Protein AF-A0A7S1QG51-F1 (afdb_monomer)

Foldseek 3Di:
DADQVVLVQCQFDPVDPDTDNNLLVLLVVLVVCLVPQEPVCLVVLLVSLVVLLNSQAVHRQVSLLVCLVSLVLASLLCLLLPDPVNRPHDDPVSSLSSNVSSLSNLVSSLPPDLALVSCLSNLQSHDLLSLLNSLLQLVVQVCVVVVPPPPPQPLPPQVCVCSDSNNSNLSSVQSLVSSVVSCVSVCVPPVDFRAYNVRQTSVNSLVPRPCNVVSVVQKDWDWDDDPPDTDIDIDGDGPLCVPQPDPVLVVCLVPPQDVPDPVSNVVSSVVSVVVVVVSSVVVSVVSND

Organism: Neobodo designis (NCBI:txid312471)

Mean predicted aligned error: 6.0 Å

Radius of gyration: 21.44 Å; Cα contacts (8 Å, |Δi|>4): 321; chains: 1; bounding box: 66×38×64 Å

pLDDT: mean 89.97, std 10.71, range [42.38, 98.56]

Sequence (289 aa):
GHFEDLQDYMRAQDDNQVSVNVLESLVALLDTLMEQIVPRTHALLLQLLATIAELIQGPCRGNQEAFITLGIGDALAALISLSASDAKDLSKEQLGEVHDGAVVVLLSLLEGRSDAPQLSPLVSSMSLTLLIEAMDRSYDEYMAEHDDLINLVDSVDPKKELTDELAVGVQVFIFFKTCLDMQLLFSSTDDFEFTDRDGLTLKQALRESRSYKFLNKRVAMIEIARGSNVERVYFRIPAVSEKNLREDSKDQLIKRVNRENDTTRLLDFFERCAKLILELEYYENLRST

Solvent-accessible surface area (backbone atoms only — not comparable to full-atom values): 16044 Å² total; per-residue (Å²): 133,74,52,63,72,60,42,48,45,38,51,46,35,90,90,47,98,72,62,61,49,49,60,61,54,52,51,56,48,48,60,60,43,66,81,50,52,28,68,89,41,44,68,58,51,49,51,48,35,51,51,54,28,62,44,19,38,76,57,32,65,71,46,34,53,49,43,39,73,72,48,49,36,34,59,34,28,50,47,44,38,58,43,76,90,72,31,54,83,46,50,73,66,60,49,48,53,46,25,52,35,31,48,51,34,58,52,31,62,53,44,93,65,80,59,44,77,79,47,38,60,35,48,30,52,18,53,58,65,42,46,42,52,30,25,40,46,18,40,50,53,34,43,67,77,60,65,57,94,75,73,88,52,72,75,76,51,72,72,51,64,65,68,38,58,41,29,64,20,51,53,49,50,44,51,54,51,50,52,51,51,30,34,55,68,52,37,80,80,43,101,60,77,63,36,23,72,86,65,52,33,65,71,56,50,51,67,71,36,82,39,42,74,60,50,64,74,39,48,46,74,50,78,47,77,57,90,93,44,75,46,80,45,70,45,74,58,53,66,58,54,74,76,50,62,49,69,69,60,52,53,47,52,73,71,65,45,50,72,91,44,74,68,55,25,51,51,44,40,52,56,49,49,54,55,47,52,54,51,31,53,51,53,50,58,62,60,59,106

InterPro domains:
  IPR013662 RyR/IP3R Homology associated domain [PF08454] (1-71)
  IPR015925 Ryanodine/Inositol 1,4,5-trisphosphate receptor [PTHR13715] (1-288)

Structure (mmCIF, N/CA/C/O backbone):
data_AF-A0A7S1QG51-F1
#
_entry.id   AF-A0A7S1QG51-F1
#
loop_
_atom_site.group_PDB
_atom_site.id
_atom_site.type_symbol
_atom_site.label_atom_id
_atom_site.label_alt_id
_atom_site.label_comp_id
_atom_site.label_asym_id
_atom_site.label_entity_id
_atom_site.label_seq_id
_atom_site.pdbx_PDB_ins_code
_atom_site.Cartn_x
_atom_site.Cartn_y
_atom_site.Cartn_z
_atom_site.occupancy
_atom_site.B_iso_or_equiv
_atom_site.auth_seq_id
_atom_site.auth_comp_id
_atom_site.auth_asym_id
_atom_site.auth_atom_id
_atom_site.pdbx_PDB_model_num
ATOM 1 N N . GLY A 1 1 ? -6.731 -16.940 -1.110 1.00 56.31 1 GLY A N 1
ATOM 2 C CA . GLY A 1 1 ? -7.296 -17.369 -2.412 1.00 56.31 1 GLY A CA 1
ATOM 3 C C . GLY A 1 1 ? -8.641 -16.707 -2.548 1.00 56.31 1 GLY A C 1
ATOM 4 O O . GLY A 1 1 ? -9.475 -16.954 -1.692 1.00 56.31 1 GLY A O 1
ATOM 5 N N . HIS A 1 2 ? -8.807 -15.819 -3.527 1.00 82.50 2 HIS A N 1
ATOM 6 C CA . HIS A 1 2 ? -9.881 -14.819 -3.518 1.00 82.50 2 HIS A CA 1
ATOM 7 C C . HIS A 1 2 ? -11.222 -15.425 -3.939 1.00 82.50 2 HIS A C 1
ATOM 9 O O . HIS A 1 2 ? -11.364 -15.897 -5.068 1.00 82.50 2 HIS A O 1
ATOM 15 N N . PHE A 1 3 ? -12.182 -15.447 -3.015 1.00 91.88 3 PHE A N 1
ATOM 16 C CA . PHE A 1 3 ? -13.533 -15.945 -3.253 1.00 91.88 3 PHE A CA 1
ATOM 17 C C . PHE A 1 3 ? -14.546 -14.906 -2.769 1.00 91.88 3 PHE A C 1
ATOM 19 O O . PHE A 1 3 ? -14.857 -14.838 -1.579 1.00 91.88 3 PHE A O 1
ATOM 26 N N . GLU A 1 4 ? -15.010 -14.092 -3.717 1.00 91.81 4 GLU A N 1
ATOM 27 C CA . GLU A 1 4 ? -15.847 -12.908 -3.493 1.00 91.81 4 GLU A CA 1
ATOM 28 C C . GLU A 1 4 ? -17.122 -13.235 -2.707 1.00 91.81 4 GLU A C 1
ATOM 30 O O . GLU A 1 4 ? -17.407 -12.566 -1.719 1.00 91.81 4 GLU A O 1
ATOM 35 N N . ASP A 1 5 ? -17.810 -14.335 -3.040 1.00 93.75 5 ASP A N 1
ATOM 36 C CA . ASP A 1 5 ? -19.040 -14.735 -2.344 1.00 93.75 5 ASP A CA 1
ATOM 37 C C . ASP A 1 5 ? -18.815 -14.922 -0.837 1.00 93.75 5 ASP A C 1
ATOM 39 O O . ASP A 1 5 ? -19.630 -14.486 -0.031 1.00 93.75 5 ASP A O 1
ATOM 43 N N . LEU A 1 6 ? -17.704 -15.550 -0.428 1.00 94.06 6 LEU A N 1
ATOM 44 C CA . LEU A 1 6 ? -17.398 -15.729 0.994 1.00 94.06 6 LEU A CA 1
ATOM 45 C C . LEU A 1 6 ? -16.946 -14.418 1.640 1.00 94.06 6 LEU A C 1
ATOM 47 O O . LEU A 1 6 ? -17.287 -14.171 2.792 1.00 94.06 6 LEU A O 1
ATOM 51 N N . GLN A 1 7 ? -16.193 -13.581 0.924 1.00 96.50 7 GLN A N 1
ATOM 52 C CA . GLN A 1 7 ? -15.786 -12.263 1.417 1.00 96.50 7 GLN A CA 1
ATOM 53 C C . GLN A 1 7 ? -17.012 -11.385 1.703 1.00 96.50 7 GLN A C 1
ATOM 55 O O . GLN A 1 7 ? -17.094 -10.787 2.778 1.00 96.50 7 GLN A O 1
ATOM 60 N N . ASP A 1 8 ? -17.983 -11.363 0.792 1.00 95.25 8 ASP A N 1
ATOM 61 C CA . ASP A 1 8 ? -19.259 -10.672 0.964 1.00 95.25 8 ASP A CA 1
ATOM 62 C C . ASP A 1 8 ? -20.108 -11.322 2.057 1.00 95.25 8 ASP A C 1
ATOM 64 O O . ASP A 1 8 ? -20.676 -10.620 2.897 1.00 95.25 8 ASP A O 1
ATOM 68 N N . TYR A 1 9 ? -20.119 -12.655 2.124 1.00 96.25 9 TYR A N 1
ATOM 69 C CA . TYR A 1 9 ? -20.821 -13.386 3.173 1.00 96.25 9 TYR A CA 1
ATOM 70 C C . TYR A 1 9 ? -20.247 -13.115 4.566 1.00 96.25 9 TYR A C 1
ATOM 72 O O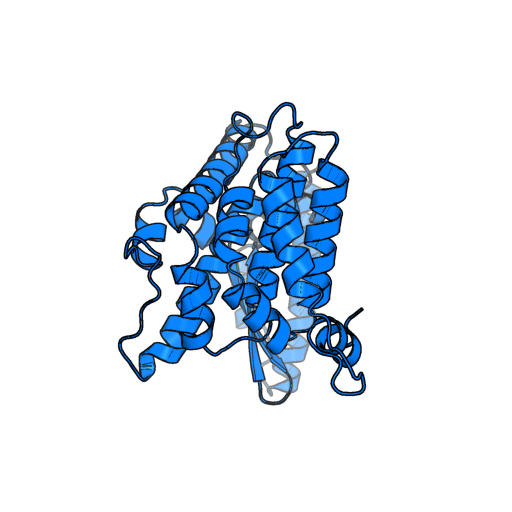 . TYR A 1 9 ? -20.958 -13.273 5.544 1.00 96.25 9 TYR A O 1
ATOM 80 N N . MET A 1 10 ? -18.997 -12.669 4.717 1.00 96.31 10 MET A N 1
ATOM 81 C CA . MET A 1 10 ? -18.467 -12.228 6.021 1.00 96.31 10 MET A CA 1
ATOM 82 C C . MET A 1 10 ? -18.992 -10.844 6.436 1.00 96.31 10 MET A C 1
ATOM 84 O O . MET A 1 10 ? -18.983 -10.507 7.624 1.00 96.31 10 MET A O 1
ATOM 88 N N . ARG A 1 11 ? -19.474 -10.050 5.475 1.00 95.81 11 ARG A N 1
ATOM 89 C CA . ARG A 1 11 ? -20.076 -8.730 5.691 1.00 95.81 11 ARG A CA 1
ATOM 90 C C . ARG A 1 11 ? -21.586 -8.823 5.919 1.00 95.81 11 ARG A C 1
ATOM 92 O O . ARG A 1 11 ? -22.093 -8.172 6.832 1.00 95.81 11 ARG A O 1
ATOM 99 N N . ALA A 1 12 ? -22.297 -9.613 5.112 1.00 95.62 12 ALA A N 1
ATOM 100 C CA . ALA A 1 12 ? -23.749 -9.765 5.190 1.00 95.62 12 ALA A CA 1
ATOM 101 C C . ALA A 1 12 ? -24.219 -11.164 4.755 1.00 95.62 12 ALA A C 1
ATOM 103 O O . ALA A 1 12 ? -23.743 -11.696 3.758 1.00 95.62 12 ALA A O 1
ATOM 104 N N . GLN A 1 13 ? -25.173 -11.746 5.489 1.00 96.56 13 GLN A N 1
ATOM 105 C CA . GLN A 1 13 ? -25.763 -13.059 5.195 1.00 96.56 13 GLN A CA 1
ATOM 106 C C . GLN A 1 13 ? -27.275 -12.927 4.976 1.00 96.56 13 GLN A C 1
ATOM 108 O O . GLN A 1 13 ? -28.074 -13.186 5.878 1.00 96.56 13 GLN A O 1
ATOM 113 N N . ASP A 1 14 ? -27.665 -12.469 3.784 1.00 92.00 14 ASP A N 1
ATOM 114 C CA . ASP A 1 14 ? -29.057 -12.126 3.442 1.00 92.00 14 ASP A CA 1
ATOM 115 C C . ASP A 1 14 ? -30.021 -13.329 3.448 1.00 92.00 14 ASP A C 1
ATOM 117 O O . ASP A 1 14 ? -31.242 -13.169 3.472 1.00 92.00 14 ASP A O 1
ATOM 121 N N . ASP A 1 15 ? -29.482 -14.546 3.426 1.00 94.69 15 ASP A N 1
ATOM 122 C CA . ASP A 1 15 ? -30.209 -15.809 3.525 1.00 94.69 15 ASP A CA 1
ATOM 123 C C . ASP A 1 15 ? -30.517 -16.228 4.977 1.00 94.69 15 ASP A C 1
ATOM 125 O O . ASP A 1 15 ? -31.343 -17.120 5.199 1.00 94.69 15 ASP A O 1
ATOM 129 N N . ASN A 1 16 ? -29.918 -15.565 5.972 1.00 93.75 16 ASN A N 1
ATOM 130 C CA . ASN A 1 16 ? -30.153 -15.818 7.391 1.00 93.75 16 ASN A CA 1
ATOM 131 C C . ASN A 1 16 ? -31.208 -14.876 7.991 1.00 93.75 16 ASN A C 1
ATOM 133 O O . ASN A 1 16 ? -31.399 -13.741 7.569 1.00 93.75 16 ASN A O 1
ATOM 137 N N . GLN A 1 17 ? -31.874 -15.326 9.064 1.00 93.81 17 GLN A N 1
ATOM 138 C CA . GLN A 1 17 ? -32.801 -14.469 9.827 1.00 93.81 17 GLN A CA 1
ATOM 139 C C . GLN A 1 17 ? -32.090 -13.317 10.552 1.00 93.81 17 GLN A C 1
ATOM 141 O O . GLN A 1 17 ? -32.697 -12.280 10.811 1.00 93.81 17 GLN A O 1
ATOM 146 N N . VAL A 1 18 ? -30.824 -13.526 10.920 1.00 93.50 18 VAL A N 1
ATOM 147 C CA . VAL A 1 18 ? -29.960 -12.545 11.577 1.00 93.50 18 VAL A CA 1
ATOM 148 C C . VAL A 1 18 ? -28.631 -12.551 10.839 1.00 93.50 18 VAL A C 1
ATOM 150 O O . VAL A 1 18 ? -27.979 -13.591 10.767 1.00 93.50 18 VAL A O 1
ATOM 153 N N . SER A 1 19 ? -28.242 -11.393 10.315 1.00 93.94 19 SER A N 1
ATOM 154 C CA . SER A 1 19 ? -26.935 -11.181 9.698 1.00 93.94 19 SER A CA 1
ATOM 155 C C . SER A 1 19 ? -25.945 -10.667 10.743 1.00 93.94 19 SER A C 1
ATOM 157 O O . SER A 1 19 ? -26.276 -9.777 11.529 1.00 93.94 19 SER A O 1
ATOM 159 N N . VAL A 1 20 ? -24.731 -11.213 10.745 1.00 94.50 20 VAL A N 1
ATOM 160 C CA . VAL A 1 20 ? -23.622 -10.803 11.613 1.00 94.50 20 VAL A CA 1
ATOM 161 C C . VAL A 1 20 ? -22.530 -10.189 10.748 1.00 94.50 20 VAL A C 1
ATOM 163 O O . VAL A 1 20 ? -21.965 -10.856 9.882 1.00 94.50 20 VAL A O 1
ATOM 166 N N . ASN A 1 21 ? -22.206 -8.921 10.999 1.00 95.69 21 ASN A N 1
ATOM 167 C CA . ASN A 1 21 ? -21.096 -8.257 10.328 1.00 95.69 21 ASN A CA 1
ATOM 168 C C . ASN A 1 21 ? -19.781 -8.629 11.023 1.00 95.69 21 ASN A C 1
ATOM 170 O O . ASN A 1 21 ? -19.417 -8.064 12.057 1.00 95.69 21 ASN A O 1
ATOM 174 N N . VAL A 1 22 ? -19.060 -9.602 10.465 1.00 97.38 22 VAL A N 1
ATOM 175 C CA . VAL A 1 22 ? -17.787 -10.043 11.044 1.00 97.38 22 VAL A CA 1
ATOM 176 C C . VAL A 1 22 ? -16.728 -8.948 10.916 1.00 97.38 22 VAL A C 1
ATOM 178 O O . VAL A 1 22 ? -15.876 -8.833 11.793 1.00 97.38 22 VAL A O 1
ATOM 181 N N . LEU A 1 23 ? -16.806 -8.095 9.890 1.00 98.00 23 LEU A N 1
ATOM 182 C CA . LEU A 1 23 ? -15.822 -7.031 9.670 1.00 98.00 23 LEU A CA 1
ATOM 183 C C . LEU A 1 23 ? -15.814 -6.019 10.818 1.00 98.00 23 LEU A C 1
ATOM 185 O O . LEU A 1 23 ? -14.748 -5.626 11.281 1.00 98.00 23 LEU A O 1
ATOM 189 N N . GLU A 1 24 ? -16.993 -5.666 11.333 1.00 97.31 24 GLU A N 1
ATOM 190 C CA . GLU A 1 24 ? -17.133 -4.800 12.511 1.00 97.31 24 GLU A CA 1
ATOM 191 C C . GLU A 1 24 ? -16.458 -5.416 13.745 1.00 97.31 24 GLU A C 1
ATOM 193 O O . GLU A 1 24 ? -15.736 -4.738 14.473 1.00 97.31 24 GLU A O 1
ATOM 198 N N . SER A 1 25 ? -16.610 -6.731 13.935 1.00 97.44 25 SER A N 1
ATOM 199 C CA . SER A 1 25 ? -15.956 -7.452 15.034 1.00 97.44 25 SER A CA 1
ATOM 200 C C . SER A 1 25 ? -14.430 -7.489 14.884 1.00 97.44 25 SER A C 1
ATOM 202 O O . SER A 1 25 ? -13.716 -7.439 15.884 1.00 97.44 25 SER A O 1
ATOM 204 N N . LEU A 1 26 ? -13.919 -7.567 13.650 1.00 98.12 26 LEU A N 1
ATOM 205 C CA . LEU A 1 26 ? -12.480 -7.534 13.375 1.00 98.12 26 LEU A CA 1
ATOM 206 C C . LEU A 1 26 ? -11.878 -6.156 13.664 1.00 98.12 26 LEU A C 1
ATOM 208 O O . LEU A 1 26 ? -10.804 -6.092 14.258 1.00 98.12 26 LEU A O 1
ATOM 212 N N . VAL A 1 27 ? -12.570 -5.070 13.304 1.00 97.50 27 VAL A N 1
ATOM 213 C CA . VAL A 1 27 ? -12.120 -3.704 13.628 1.00 97.50 27 VAL A CA 1
ATOM 214 C C . VAL A 1 27 ? -12.168 -3.459 15.137 1.00 97.50 27 VAL A C 1
ATOM 216 O O . VAL A 1 27 ? -11.177 -3.019 15.706 1.00 97.50 27 VAL A O 1
ATOM 219 N N . ALA A 1 28 ? -13.239 -3.870 15.823 1.00 96.69 28 ALA A N 1
ATOM 220 C CA . ALA A 1 28 ? -13.312 -3.759 17.282 1.00 96.69 28 ALA A CA 1
ATOM 221 C C . ALA A 1 28 ? -12.197 -4.551 18.001 1.00 96.69 28 ALA A C 1
ATOM 223 O O . ALA A 1 28 ? -11.663 -4.119 19.029 1.00 96.69 28 ALA A O 1
ATOM 224 N N . LEU A 1 29 ? -11.822 -5.718 17.462 1.00 97.25 29 LEU A N 1
ATOM 225 C CA . LEU A 1 29 ? -10.679 -6.479 17.964 1.00 97.25 29 LEU A CA 1
ATOM 226 C C . LEU A 1 29 ? -9.356 -5.748 17.700 1.00 97.25 29 LEU A C 1
ATOM 228 O O . LEU A 1 29 ? -8.496 -5.748 18.580 1.00 97.25 29 LEU A O 1
ATOM 232 N N . LEU A 1 30 ? -9.196 -5.124 16.529 1.00 97.44 30 LEU A N 1
ATOM 233 C CA . LEU A 1 30 ? -8.010 -4.336 16.191 1.00 97.44 30 LEU A CA 1
ATOM 234 C C . LEU A 1 30 ? -7.823 -3.188 17.185 1.00 97.44 30 LEU A C 1
ATOM 236 O O . LEU A 1 30 ? -6.753 -3.088 17.781 1.00 97.44 30 LEU A O 1
ATOM 240 N N . ASP A 1 31 ? -8.879 -2.415 17.440 1.00 95.31 31 ASP A N 1
ATOM 241 C CA . ASP A 1 31 ? -8.869 -1.309 18.404 1.00 95.31 31 ASP A CA 1
ATOM 242 C C . ASP A 1 31 ? -8.453 -1.789 19.802 1.00 95.31 31 ASP A C 1
ATOM 244 O O . ASP A 1 31 ? -7.596 -1.195 20.456 1.00 95.31 31 ASP A O 1
ATOM 248 N N . THR A 1 32 ? -8.986 -2.936 20.236 1.00 95.25 32 THR A N 1
ATOM 249 C CA . THR A 1 32 ? -8.631 -3.541 21.530 1.00 95.25 32 THR A CA 1
ATOM 250 C C . THR A 1 32 ? -7.157 -3.964 21.585 1.00 95.25 32 THR A C 1
ATOM 252 O O . THR A 1 32 ? -6.497 -3.821 22.616 1.00 95.25 32 THR A O 1
ATOM 255 N N . LEU A 1 33 ? -6.616 -4.510 20.491 1.00 94.12 33 LEU A N 1
ATOM 256 C CA . LEU A 1 33 ? -5.217 -4.945 20.424 1.00 94.12 33 LEU A CA 1
ATOM 257 C C . LEU A 1 33 ? -4.242 -3.771 20.348 1.00 94.12 33 LEU A C 1
ATOM 259 O O . LEU A 1 33 ? -3.132 -3.888 20.870 1.00 94.12 33 LEU A O 1
ATOM 263 N N . MET A 1 34 ? -4.650 -2.645 19.761 1.00 92.44 34 MET A N 1
ATOM 264 C CA . MET A 1 34 ? -3.828 -1.437 19.691 1.00 92.44 34 MET A CA 1
ATOM 265 C C . MET A 1 34 ? -3.480 -0.870 21.074 1.00 92.44 34 MET A C 1
ATOM 267 O O . MET A 1 34 ? -2.396 -0.320 21.260 1.00 92.44 34 MET A O 1
ATOM 271 N N . GLU A 1 35 ? -4.332 -1.071 22.081 1.00 90.31 35 GLU A N 1
ATOM 272 C CA . GLU A 1 35 ? -4.033 -0.680 23.467 1.00 90.31 35 GLU A CA 1
ATOM 273 C C . GLU A 1 35 ? -2.963 -1.570 24.133 1.00 90.31 35 GLU A C 1
ATOM 275 O O . GLU A 1 35 ? -2.386 -1.216 25.170 1.00 90.31 35 GLU A O 1
ATOM 280 N N . GLN A 1 36 ? -2.693 -2.748 23.560 1.00 88.19 36 GLN A N 1
ATOM 281 C CA . GLN A 1 36 ? -1.830 -3.781 24.130 1.00 88.19 36 GLN A CA 1
ATOM 282 C C . GLN A 1 36 ? -0.866 -4.357 23.092 1.00 88.19 36 GLN A C 1
ATOM 284 O O . GLN A 1 36 ? -0.760 -5.5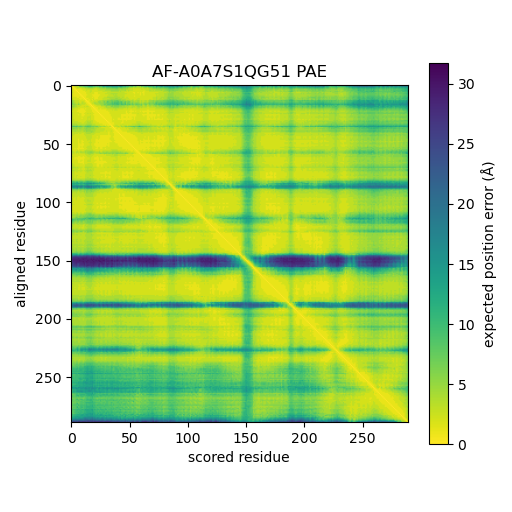74 22.960 1.00 88.19 36 GLN A O 1
ATOM 289 N N . ILE A 1 37 ? -0.134 -3.507 22.376 1.00 90.31 37 ILE A N 1
ATOM 290 C CA . ILE A 1 37 ? 0.887 -3.945 21.417 1.00 90.31 37 ILE A CA 1
ATOM 291 C C . ILE A 1 37 ? 2.146 -4.385 22.190 1.00 90.31 37 ILE A C 1
ATOM 293 O O . ILE A 1 37 ? 2.975 -3.569 22.587 1.00 90.31 37 ILE A O 1
ATOM 297 N N . VAL A 1 38 ? 2.233 -5.690 22.474 1.00 91.69 38 VAL A N 1
ATOM 298 C CA . VAL A 1 38 ? 3.295 -6.348 23.261 1.00 91.69 38 VAL A CA 1
ATOM 299 C C . VAL A 1 38 ? 3.669 -7.697 22.626 1.00 91.69 38 VAL A C 1
ATOM 301 O O . VAL A 1 38 ? 2.870 -8.259 21.872 1.00 91.69 38 VAL A O 1
ATOM 304 N N . PRO A 1 39 ? 4.809 -8.321 22.983 1.00 93.88 39 PRO A N 1
ATOM 305 C CA . PRO A 1 39 ? 5.208 -9.614 22.412 1.00 93.88 39 PRO A CA 1
ATOM 306 C C . PRO A 1 39 ? 4.162 -10.734 22.534 1.00 93.88 39 PRO A C 1
ATOM 308 O O . PRO A 1 39 ? 4.093 -11.617 21.686 1.00 93.88 39 PRO A O 1
ATOM 311 N N . ARG A 1 40 ? 3.318 -10.711 23.577 1.00 94.06 40 ARG A N 1
ATOM 312 C CA . ARG A 1 40 ? 2.274 -11.729 23.799 1.00 94.06 40 ARG A CA 1
ATOM 313 C C . ARG A 1 40 ? 1.088 -11.617 22.831 1.00 94.06 40 ARG A C 1
ATOM 315 O O . ARG A 1 40 ? 0.434 -12.623 22.572 1.00 94.06 40 ARG A O 1
ATOM 322 N N . THR A 1 41 ? 0.778 -10.416 22.352 1.00 94.69 41 THR A N 1
ATOM 323 C CA . THR A 1 41 ? -0.366 -10.132 21.463 1.00 94.69 41 THR A CA 1
ATOM 324 C C . THR A 1 41 ? 0.054 -10.000 20.002 1.00 94.69 41 THR A C 1
ATOM 326 O O . THR A 1 41 ? -0.793 -10.113 19.122 1.00 94.69 41 THR A O 1
ATOM 329 N N . HIS A 1 42 ? 1.352 -9.832 19.743 1.00 95.50 42 HIS A N 1
ATOM 330 C CA . HIS A 1 42 ? 1.957 -9.685 18.418 1.00 95.50 42 HIS A CA 1
ATOM 331 C C . HIS A 1 42 ? 1.450 -10.703 17.383 1.00 95.50 42 HIS A C 1
ATOM 333 O O . HIS A 1 42 ? 0.895 -10.299 16.365 1.00 95.50 42 HIS A O 1
ATOM 339 N N . ALA A 1 43 ? 1.516 -12.007 17.671 1.00 97.25 43 ALA A N 1
ATOM 340 C CA . ALA A 1 43 ? 1.058 -13.035 16.729 1.00 97.25 43 ALA A CA 1
ATOM 341 C C . ALA A 1 43 ? -0.442 -12.923 16.388 1.00 97.25 43 ALA A C 1
ATOM 343 O O . ALA A 1 43 ? -0.849 -13.188 15.257 1.00 97.25 43 ALA A O 1
ATOM 344 N N . LEU A 1 44 ? -1.270 -12.510 17.355 1.00 97.88 44 LEU A N 1
ATOM 345 C CA . LEU A 1 44 ? -2.701 -12.296 17.134 1.00 97.88 44 LEU A CA 1
ATOM 346 C C . LEU A 1 44 ? -2.949 -11.049 16.277 1.00 97.88 44 LEU A C 1
ATOM 348 O O . LEU A 1 44 ? -3.801 -11.089 15.394 1.00 97.88 44 LEU A O 1
ATOM 352 N N . LEU A 1 45 ? -2.189 -9.974 16.504 1.00 97.81 45 LEU A N 1
ATOM 353 C CA . LEU A 1 45 ? -2.256 -8.760 15.693 1.00 97.81 45 LEU A CA 1
ATOM 354 C C . LEU A 1 45 ? -1.872 -9.042 14.234 1.00 97.81 45 LEU A C 1
ATOM 356 O O . LEU A 1 45 ? -2.621 -8.673 13.333 1.00 97.81 45 LEU A O 1
ATOM 360 N N . LEU A 1 46 ? -0.767 -9.755 13.989 1.00 98.06 46 LEU A N 1
ATOM 361 C CA . LEU A 1 46 ? -0.358 -10.122 12.628 1.00 98.06 46 LEU A CA 1
ATOM 362 C C . LEU A 1 46 ? -1.404 -10.991 11.928 1.00 98.06 46 LEU A C 1
ATOM 364 O O . LEU A 1 46 ? -1.753 -10.739 10.775 1.00 98.06 46 LEU A O 1
ATOM 368 N N . GLN A 1 47 ? -1.953 -11.984 12.632 1.00 98.50 47 GLN A N 1
ATOM 369 C CA . GLN A 1 47 ? -3.011 -12.825 12.079 1.00 98.50 47 GLN A CA 1
ATOM 370 C C . GLN A 1 47 ? -4.270 -12.011 11.760 1.00 98.50 47 GLN A C 1
ATOM 372 O O . GLN A 1 47 ? -4.914 -12.260 10.740 1.00 98.50 47 GLN A O 1
ATOM 377 N N . LEU A 1 48 ? -4.629 -11.044 12.607 1.00 98.56 48 LEU A N 1
ATOM 378 C CA . LEU A 1 48 ? -5.763 -10.158 12.368 1.00 98.56 48 LEU A CA 1
ATOM 379 C C . LEU A 1 48 ? -5.547 -9.308 11.111 1.00 98.56 48 LEU A C 1
ATOM 381 O O . LEU A 1 48 ? -6.414 -9.302 10.241 1.00 98.56 48 LEU A O 1
ATOM 385 N N . LEU A 1 49 ? -4.383 -8.667 10.975 1.00 98.56 49 LEU A N 1
ATOM 386 C CA . LEU A 1 49 ? -4.030 -7.869 9.795 1.00 98.56 49 LEU A CA 1
ATOM 387 C C . LEU A 1 49 ? -4.049 -8.716 8.513 1.00 98.56 49 LEU A C 1
ATOM 389 O O . LEU A 1 49 ? -4.672 -8.323 7.530 1.00 98.56 49 LEU A O 1
ATOM 393 N N . ALA A 1 50 ? -3.462 -9.916 8.542 1.00 98.25 50 ALA A N 1
ATOM 394 C CA . ALA A 1 50 ? -3.493 -10.843 7.409 1.00 98.25 50 ALA A CA 1
ATOM 395 C C . ALA A 1 50 ? -4.924 -11.282 7.049 1.00 98.25 50 ALA A C 1
ATOM 397 O O . ALA A 1 50 ? -5.276 -11.377 5.875 1.00 98.25 50 ALA A O 1
ATOM 398 N N . THR A 1 51 ? -5.774 -11.512 8.055 1.00 97.94 51 THR A N 1
ATOM 399 C CA . THR A 1 51 ? -7.184 -11.878 7.844 1.00 97.94 51 THR A CA 1
ATOM 400 C C . THR A 1 51 ? -7.958 -10.731 7.198 1.00 97.94 51 THR A C 1
ATOM 402 O O . THR A 1 51 ? -8.712 -10.955 6.255 1.00 97.94 51 THR A O 1
ATOM 405 N N . ILE A 1 52 ? -7.753 -9.500 7.673 1.00 98.19 52 ILE A N 1
ATOM 406 C CA . ILE A 1 52 ? -8.355 -8.301 7.083 1.00 98.19 52 ILE A CA 1
ATOM 407 C C . ILE A 1 52 ? -7.892 -8.137 5.629 1.00 98.19 52 ILE A C 1
ATOM 409 O O . ILE A 1 52 ? -8.727 -7.907 4.757 1.00 98.19 52 ILE A O 1
ATOM 413 N N . ALA A 1 53 ? -6.598 -8.317 5.346 1.00 97.50 53 ALA A N 1
ATOM 414 C CA . ALA A 1 53 ? -6.068 -8.245 3.986 1.00 97.50 53 ALA A CA 1
ATOM 415 C C . ALA A 1 53 ? -6.737 -9.268 3.048 1.00 97.50 53 ALA A C 1
ATOM 417 O O . ALA A 1 53 ? -7.223 -8.884 1.987 1.00 97.50 53 ALA A O 1
ATOM 418 N N . GLU A 1 54 ? -6.866 -10.539 3.442 1.00 97.12 54 GLU A N 1
ATOM 419 C CA . GLU A 1 54 ? -7.535 -11.567 2.619 1.00 97.12 54 GLU A CA 1
ATOM 420 C C . GLU A 1 54 ? -9.036 -11.300 2.407 1.00 97.12 54 GLU A C 1
ATOM 422 O O . GLU A 1 54 ? -9.600 -11.728 1.400 1.00 97.12 54 GLU A O 1
ATOM 427 N N . LEU A 1 55 ? -9.698 -10.581 3.320 1.00 97.12 55 LEU A N 1
ATOM 428 C CA . LEU A 1 55 ? -11.094 -10.159 3.148 1.00 97.12 55 LEU A CA 1
ATOM 429 C C . LEU A 1 55 ? -11.251 -8.996 2.157 1.00 97.12 55 LEU A C 1
ATOM 431 O O . LEU A 1 55 ? -12.374 -8.707 1.743 1.00 97.12 55 LEU A O 1
ATOM 435 N N . ILE A 1 56 ? -10.152 -8.339 1.782 1.00 95.94 56 ILE A N 1
ATOM 436 C CA . ILE A 1 56 ? -10.126 -7.173 0.895 1.00 95.94 56 ILE A CA 1
ATOM 437 C C . ILE A 1 56 ? -9.532 -7.518 -0.482 1.00 95.94 56 ILE A C 1
ATOM 439 O O . ILE A 1 56 ? -10.061 -7.065 -1.497 1.00 95.94 56 ILE A O 1
ATOM 443 N N . GLN A 1 57 ? -8.440 -8.287 -0.515 1.00 92.94 57 GLN A N 1
ATOM 444 C CA . GLN A 1 57 ? -7.657 -8.591 -1.719 1.00 92.94 57 GLN A CA 1
ATOM 445 C C . GLN A 1 57 ? -8.421 -9.438 -2.738 1.00 92.94 57 GLN A C 1
ATOM 447 O O . GLN A 1 57 ? -9.284 -10.245 -2.376 1.00 92.94 57 GLN A O 1
ATOM 452 N N . GLY A 1 58 ? -8.048 -9.310 -4.016 1.00 88.38 58 GLY A N 1
ATOM 453 C CA . GLY A 1 58 ? -8.864 -9.817 -5.121 1.00 88.38 58 GLY A CA 1
ATOM 454 C C . GLY A 1 58 ? -10.125 -8.965 -5.214 1.00 88.38 58 GLY A C 1
ATOM 455 O O . GLY A 1 58 ? -11.215 -9.439 -4.916 1.00 88.38 58 GLY A O 1
ATOM 456 N N . PRO A 1 59 ? -9.926 -7.681 -5.527 1.00 89.06 59 PRO A N 1
ATOM 457 C CA . PRO A 1 59 ? -10.547 -6.533 -4.876 1.00 89.06 59 PRO A CA 1
ATOM 458 C C . PRO A 1 59 ? -12.031 -6.729 -4.539 1.00 89.06 59 PRO A C 1
ATOM 460 O O . PRO A 1 59 ? -12.873 -6.771 -5.432 1.00 89.06 59 PRO A O 1
ATOM 463 N N . CYS A 1 60 ? -12.360 -6.756 -3.246 1.00 94.44 60 CYS A N 1
ATOM 464 C CA . CYS A 1 60 ? -13.736 -6.818 -2.750 1.00 94.44 60 CYS A CA 1
ATOM 465 C C . CYS A 1 60 ? -14.225 -5.415 -2.351 1.00 94.44 60 CYS A C 1
ATOM 467 O O . CYS A 1 60 ? -14.012 -4.953 -1.226 1.00 94.44 60 CYS A O 1
ATOM 469 N N . ARG A 1 61 ? -14.896 -4.716 -3.279 1.00 93.12 61 ARG A N 1
ATOM 470 C CA . ARG A 1 61 ? -15.296 -3.302 -3.099 1.00 93.12 61 ARG A CA 1
ATOM 471 C C . ARG A 1 61 ? -16.160 -3.060 -1.868 1.00 93.12 61 ARG A C 1
ATOM 473 O O . ARG A 1 61 ? -15.928 -2.100 -1.139 1.00 93.12 61 ARG A O 1
ATOM 480 N N . GLY A 1 62 ? -17.129 -3.936 -1.613 1.00 95.25 62 GLY A N 1
ATOM 481 C CA . GLY A 1 62 ? -18.006 -3.770 -0.458 1.00 95.25 62 GLY A CA 1
ATOM 482 C C . GLY A 1 62 ? -17.261 -3.935 0.872 1.00 95.25 62 GLY A C 1
ATOM 483 O O . GLY A 1 62 ? -17.567 -3.229 1.830 1.00 95.25 62 GLY A O 1
ATOM 484 N N . ASN A 1 63 ? -16.244 -4.804 0.938 1.00 96.94 63 ASN A N 1
ATOM 485 C CA . ASN A 1 63 ? -15.415 -4.947 2.137 1.00 96.94 63 ASN A CA 1
ATOM 486 C C . ASN A 1 63 ? -14.456 -3.766 2.287 1.00 96.94 63 ASN A C 1
ATOM 488 O O . ASN A 1 63 ? -14.319 -3.251 3.394 1.00 96.94 63 ASN A O 1
ATOM 492 N N . GLN A 1 64 ? -13.861 -3.281 1.190 1.00 96.62 64 GLN A N 1
ATOM 493 C CA . GLN A 1 64 ? -13.061 -2.050 1.193 1.00 96.62 64 GLN A CA 1
ATOM 494 C C . GLN A 1 64 ? -13.860 -0.880 1.785 1.00 96.62 64 GLN A C 1
ATOM 496 O O . GLN A 1 64 ? -13.406 -0.227 2.720 1.00 96.62 64 GLN A O 1
ATOM 501 N N . GLU A 1 65 ? -15.074 -0.638 1.283 1.00 95.69 65 GLU A N 1
ATOM 502 C CA . GLU A 1 65 ? -15.944 0.446 1.756 1.00 95.69 65 GLU A CA 1
ATOM 503 C C . GLU A 1 65 ? -16.381 0.261 3.212 1.00 95.69 65 GLU A C 1
ATOM 505 O O . GLU A 1 65 ? -16.391 1.229 3.980 1.00 95.69 65 GLU A O 1
ATOM 510 N N . ALA A 1 66 ? -16.693 -0.973 3.617 1.00 96.69 66 ALA A N 1
ATOM 511 C CA . ALA A 1 66 ? -17.053 -1.282 4.995 1.00 96.69 66 ALA A CA 1
ATOM 512 C C . ALA A 1 66 ? -15.897 -0.986 5.961 1.00 96.69 66 ALA A C 1
ATOM 514 O O . ALA A 1 66 ? -16.099 -0.272 6.939 1.00 96.69 66 ALA A O 1
ATOM 515 N N . PHE A 1 67 ? -14.681 -1.458 5.674 1.00 97.62 67 PHE A N 1
ATOM 516 C CA . PHE A 1 67 ? -13.511 -1.200 6.519 1.00 97.62 67 PHE A CA 1
ATOM 517 C C . PHE A 1 67 ? -13.143 0.287 6.585 1.00 97.62 67 PHE A C 1
ATOM 519 O O . PHE A 1 67 ? -12.818 0.788 7.662 1.00 97.62 67 PHE A O 1
ATOM 526 N N . ILE A 1 68 ? -13.247 1.013 5.466 1.00 96.44 68 ILE A N 1
ATOM 527 C CA . ILE A 1 68 ? -13.051 2.470 5.440 1.00 96.44 68 ILE A CA 1
ATOM 528 C C . ILE A 1 68 ? -14.076 3.165 6.346 1.00 96.44 68 ILE A C 1
ATOM 530 O O . ILE A 1 68 ? -13.708 4.013 7.156 1.00 96.44 68 ILE A O 1
ATOM 534 N N . THR A 1 69 ? -15.351 2.781 6.248 1.00 95.44 69 THR A N 1
ATOM 535 C CA . THR A 1 69 ? -16.441 3.354 7.060 1.00 95.44 69 THR A CA 1
ATOM 536 C C . THR A 1 69 ? -16.282 3.033 8.546 1.00 95.44 69 THR A C 1
ATOM 538 O O . THR A 1 69 ? -16.599 3.866 9.391 1.00 95.44 69 THR A O 1
ATOM 541 N N . LEU A 1 70 ? -15.753 1.852 8.867 1.00 95.75 70 LEU A N 1
ATOM 542 C CA . LEU A 1 70 ? -15.434 1.432 10.232 1.00 95.75 70 LEU A CA 1
ATOM 543 C C . LEU A 1 70 ? -14.194 2.139 10.813 1.00 95.75 70 LEU A C 1
ATOM 545 O O . LEU A 1 70 ? -13.866 1.911 11.970 1.00 95.75 70 LEU A O 1
ATOM 549 N N . GLY A 1 71 ? -13.515 3.006 10.052 1.00 93.56 71 GLY A N 1
ATOM 550 C CA . GLY A 1 71 ? -12.424 3.838 10.568 1.00 93.56 71 GLY A CA 1
ATOM 551 C C . GLY A 1 71 ? -11.054 3.160 10.593 1.00 93.56 71 GLY A C 1
ATOM 552 O O . GLY A 1 71 ? -10.162 3.629 11.295 1.00 93.56 71 GLY A O 1
ATOM 553 N N . ILE A 1 72 ? -10.844 2.103 9.798 1.00 96.31 72 ILE A N 1
ATOM 554 C CA . ILE A 1 72 ? -9.571 1.362 9.791 1.00 96.31 72 ILE A CA 1
ATOM 555 C C . ILE A 1 72 ? -8.355 2.244 9.443 1.00 96.31 72 ILE A C 1
ATOM 557 O O . ILE A 1 72 ? -7.238 1.942 9.849 1.00 96.31 72 ILE A O 1
ATOM 561 N N . GLY A 1 73 ? -8.549 3.338 8.696 1.00 95.81 73 GLY A N 1
ATOM 562 C CA . GLY A 1 73 ? -7.462 4.191 8.208 1.00 95.81 73 GLY A CA 1
ATOM 563 C C . GLY A 1 73 ? -6.594 4.791 9.317 1.00 95.81 73 GLY A C 1
ATOM 564 O O . GLY A 1 73 ? -5.371 4.801 9.185 1.00 95.81 73 GLY A O 1
ATOM 565 N N . ASP A 1 74 ? -7.204 5.240 10.417 1.00 95.06 74 ASP A N 1
ATOM 566 C CA . ASP A 1 74 ? -6.470 5.813 11.555 1.00 95.06 74 ASP A CA 1
ATOM 567 C C . ASP A 1 74 ? -5.634 4.752 12.277 1.00 95.06 74 ASP A C 1
ATOM 569 O O . ASP A 1 74 ? -4.451 4.956 12.550 1.00 95.06 74 ASP A O 1
ATOM 573 N N . ALA A 1 75 ? -6.232 3.577 12.499 1.00 96.38 75 ALA A N 1
ATOM 574 C CA . ALA A 1 75 ? -5.559 2.427 13.090 1.00 96.38 75 ALA A CA 1
ATOM 575 C C . ALA A 1 75 ? -4.328 2.013 12.269 1.00 96.38 75 ALA A C 1
ATOM 577 O O . ALA A 1 75 ? -3.248 1.805 12.823 1.00 96.38 75 ALA A O 1
ATOM 578 N N . LEU A 1 76 ? -4.460 1.953 10.939 1.00 97.75 76 LEU A N 1
ATOM 579 C CA . LEU A 1 76 ? -3.348 1.621 10.048 1.00 97.75 76 LEU A CA 1
ATOM 580 C C . LEU A 1 76 ? -2.246 2.678 10.100 1.00 97.75 76 LEU A C 1
ATOM 582 O O . LEU A 1 76 ? -1.082 2.314 10.232 1.00 97.75 76 LEU A O 1
ATOM 586 N N . ALA A 1 77 ? -2.584 3.970 10.044 1.00 97.00 77 ALA A N 1
ATOM 587 C CA . ALA A 1 77 ? -1.582 5.033 10.126 1.00 97.00 77 ALA A CA 1
ATOM 588 C C . ALA A 1 77 ? -0.797 4.979 11.445 1.00 97.00 77 ALA A C 1
ATOM 590 O O . ALA A 1 77 ? 0.430 5.065 11.421 1.00 97.00 77 ALA A O 1
ATOM 591 N N . ALA A 1 78 ? -1.482 4.745 12.569 1.00 95.94 78 ALA A N 1
ATOM 592 C CA . ALA A 1 78 ? -0.854 4.591 13.878 1.00 95.94 78 ALA A CA 1
ATOM 593 C C . ALA A 1 78 ? 0.060 3.353 13.964 1.00 95.94 78 ALA A C 1
ATOM 595 O O . ALA A 1 78 ? 1.153 3.434 14.523 1.00 95.94 78 ALA A O 1
ATOM 596 N N . LEU A 1 79 ? -0.354 2.214 13.395 1.00 96.94 79 LEU A N 1
ATOM 597 C CA . LEU A 1 79 ? 0.464 0.995 13.351 1.00 96.94 79 LEU A CA 1
ATOM 598 C C . LEU A 1 79 ? 1.694 1.152 12.450 1.00 96.94 79 LEU A C 1
ATOM 600 O O . LEU A 1 79 ? 2.773 0.675 12.797 1.00 96.94 79 LEU A O 1
ATOM 604 N N . ILE A 1 80 ? 1.554 1.840 11.315 1.00 97.31 80 ILE A N 1
ATOM 605 C CA . ILE A 1 80 ? 2.655 2.129 10.386 1.00 97.31 80 ILE A CA 1
ATOM 606 C C . ILE A 1 80 ? 3.665 3.088 11.028 1.00 97.31 80 ILE A C 1
ATOM 608 O O . ILE A 1 80 ? 4.869 2.922 10.853 1.00 97.31 80 ILE A O 1
ATOM 612 N N . SER A 1 81 ? 3.202 4.075 11.800 1.00 95.50 81 SER A N 1
ATOM 613 C CA . SER A 1 81 ? 4.078 5.033 12.480 1.00 95.50 81 SER A CA 1
ATOM 614 C C . SER A 1 81 ? 4.598 4.561 13.833 1.00 95.50 81 SER A C 1
ATOM 616 O O . SER A 1 81 ? 5.416 5.267 14.427 1.00 95.50 81 SER A O 1
ATOM 618 N N . LEU A 1 82 ? 4.151 3.407 14.337 1.00 93.81 82 LEU A N 1
ATOM 619 C CA . LEU A 1 82 ? 4.493 2.915 15.671 1.00 93.81 82 LEU A CA 1
ATOM 620 C C . LEU A 1 82 ? 6.015 2.907 15.876 1.00 93.81 82 LEU A C 1
ATOM 622 O O . LEU A 1 82 ? 6.769 2.452 15.023 1.00 93.81 82 LEU A O 1
ATOM 626 N N . SER A 1 83 ? 6.494 3.466 16.983 1.00 87.94 83 SER A N 1
ATOM 627 C CA . SER A 1 83 ? 7.928 3.508 17.276 1.00 87.94 83 SER A CA 1
ATOM 628 C C . SER A 1 83 ? 8.305 2.472 18.334 1.00 87.94 83 SER A C 1
ATOM 630 O O . SER A 1 83 ? 7.466 2.033 19.123 1.00 87.94 83 SER A O 1
ATOM 632 N N . ALA A 1 84 ? 9.590 2.118 18.415 1.00 80.81 84 ALA A N 1
ATOM 633 C CA . ALA A 1 84 ? 10.087 1.215 19.454 1.00 80.81 84 ALA A CA 1
ATOM 634 C C . ALA A 1 84 ? 9.850 1.749 20.883 1.00 80.81 84 ALA A C 1
ATOM 636 O O . ALA A 1 84 ? 9.723 0.959 21.813 1.00 80.81 84 ALA A O 1
ATOM 637 N N . SER A 1 85 ? 9.763 3.073 21.075 1.00 76.75 85 SER A N 1
ATOM 638 C CA . SER A 1 85 ? 9.423 3.656 22.382 1.00 76.75 85 SER A CA 1
ATOM 639 C C . SER A 1 85 ? 7.958 3.459 22.776 1.00 76.75 85 SER A C 1
ATOM 641 O O . SER A 1 85 ? 7.659 3.423 23.969 1.00 76.75 85 SER A O 1
ATOM 643 N N . ASP A 1 86 ? 7.064 3.303 21.800 1.00 78.88 86 ASP A N 1
ATOM 644 C CA . ASP A 1 86 ? 5.625 3.117 22.026 1.00 78.88 86 ASP A CA 1
ATOM 645 C C . ASP A 1 86 ? 5.251 1.627 22.112 1.00 78.88 86 ASP A C 1
ATOM 647 O O . ASP A 1 86 ? 4.332 1.229 22.833 1.00 78.88 86 ASP A O 1
ATOM 651 N N . ALA A 1 87 ? 6.008 0.787 21.405 1.00 74.50 87 ALA A N 1
ATOM 652 C CA . ALA A 1 87 ? 5.847 -0.655 21.323 1.00 74.50 87 ALA A CA 1
ATOM 653 C C . ALA A 1 87 ? 6.526 -1.364 22.513 1.00 74.50 87 ALA A C 1
ATOM 655 O O . ALA A 1 87 ? 7.670 -1.809 22.428 1.00 74.50 87 ALA A O 1
ATOM 656 N N . LYS A 1 88 ? 5.811 -1.463 23.642 1.00 76.38 88 LYS A N 1
ATOM 657 C CA . LYS A 1 88 ? 6.281 -2.065 24.907 1.00 76.38 88 LYS A CA 1
ATOM 658 C C . LYS A 1 88 ? 6.931 -3.447 24.693 1.00 76.38 88 LYS A C 1
ATOM 660 O O . LYS A 1 88 ? 6.237 -4.452 24.547 1.00 76.38 88 LYS A O 1
ATOM 665 N N . ASP A 1 89 ? 8.262 -3.480 24.738 1.00 85.69 89 ASP A N 1
ATOM 666 C CA . ASP A 1 89 ? 9.124 -4.673 24.675 1.00 85.69 89 ASP A CA 1
ATOM 667 C C . ASP A 1 89 ? 9.106 -5.467 23.352 1.00 85.69 89 ASP A C 1
ATOM 669 O O . ASP A 1 89 ? 9.559 -6.614 23.318 1.00 85.69 89 ASP A O 1
ATOM 673 N N . LEU A 1 90 ? 8.610 -4.893 22.251 1.00 91.31 90 LEU A N 1
ATOM 674 C CA . LEU A 1 90 ? 8.719 -5.531 20.933 1.00 91.31 90 LEU A CA 1
ATOM 675 C C . LEU A 1 90 ? 10.149 -5.441 20.391 1.00 91.31 90 LEU A C 1
ATOM 677 O O . LEU A 1 90 ? 10.827 -4.423 20.526 1.00 91.31 90 LEU A O 1
ATOM 681 N N . SER A 1 91 ? 10.612 -6.518 19.757 1.00 92.50 91 SER A N 1
ATOM 682 C CA . SER A 1 91 ? 11.880 -6.499 19.017 1.00 92.50 91 SER A CA 1
ATOM 683 C C . SER A 1 91 ? 11.760 -5.698 17.708 1.00 92.50 91 SER A C 1
ATOM 685 O O . SER A 1 91 ? 10.654 -5.508 17.202 1.00 92.50 91 SER A O 1
ATOM 687 N N . LYS A 1 92 ? 12.895 -5.261 17.129 1.00 89.25 92 LYS A N 1
ATOM 688 C CA . LYS A 1 92 ? 12.932 -4.559 15.822 1.00 89.25 92 LYS A CA 1
ATOM 689 C C . LYS A 1 92 ? 12.230 -5.377 14.729 1.00 89.25 92 LYS A C 1
ATOM 691 O O . LYS A 1 92 ? 11.450 -4.826 13.966 1.00 89.25 92 LYS A O 1
ATOM 696 N N . GLU A 1 93 ? 12.466 -6.689 14.704 1.00 90.44 93 GLU A N 1
ATOM 697 C CA . GLU A 1 93 ? 11.850 -7.620 13.748 1.00 90.44 93 GLU A CA 1
ATOM 698 C C . GLU A 1 93 ? 10.325 -7.658 13.901 1.00 90.44 93 GLU A C 1
ATOM 700 O O . GLU A 1 93 ? 9.602 -7.419 12.940 1.00 90.44 93 GLU A O 1
ATOM 705 N N . GLN A 1 94 ? 9.827 -7.843 15.126 1.00 94.25 94 GLN A N 1
ATOM 706 C CA . GLN A 1 94 ? 8.385 -7.874 15.379 1.00 94.25 94 GLN A CA 1
ATOM 707 C C . GLN A 1 94 ? 7.692 -6.548 15.058 1.00 94.25 94 GLN A C 1
ATOM 709 O O . GLN A 1 94 ? 6.544 -6.546 14.620 1.00 94.25 94 GLN A O 1
ATOM 714 N N . LEU A 1 95 ? 8.369 -5.424 15.302 1.00 93.62 95 LEU A N 1
ATOM 715 C CA . LEU A 1 95 ? 7.864 -4.105 14.939 1.00 93.62 95 LEU A CA 1
ATOM 716 C C . LEU A 1 95 ? 7.783 -3.951 13.410 1.00 93.62 95 LEU A C 1
ATOM 718 O O . LEU A 1 95 ? 6.755 -3.505 12.905 1.00 93.62 95 LEU A O 1
ATOM 722 N N . GLY A 1 96 ? 8.812 -4.401 12.684 1.00 93.06 96 GLY A N 1
ATOM 723 C CA . GLY A 1 96 ? 8.818 -4.450 11.220 1.00 93.06 96 GLY A CA 1
ATOM 724 C C . GLY A 1 96 ? 7.655 -5.266 10.651 1.00 93.06 96 GLY A C 1
ATOM 725 O O . GLY A 1 96 ? 6.927 -4.775 9.796 1.00 93.06 96 GLY A O 1
ATOM 726 N N . GLU A 1 97 ? 7.387 -6.453 11.202 1.00 94.94 97 GLU A N 1
ATOM 727 C CA . GLU A 1 97 ? 6.255 -7.287 10.770 1.00 94.94 97 GLU A CA 1
ATOM 728 C C . GLU A 1 97 ? 4.893 -6.599 10.977 1.00 94.94 97 GLU A C 1
ATOM 730 O O . GLU A 1 97 ? 3.978 -6.764 10.167 1.00 94.94 97 GLU A O 1
ATOM 735 N N . VAL A 1 98 ? 4.738 -5.822 12.058 1.00 96.31 98 VAL A N 1
ATOM 736 C CA . VAL A 1 98 ? 3.514 -5.040 12.307 1.00 96.31 98 VAL A CA 1
ATOM 737 C C . VAL A 1 98 ? 3.362 -3.935 11.265 1.00 96.31 98 VAL A C 1
ATOM 739 O O . VAL A 1 98 ? 2.259 -3.745 10.747 1.00 96.31 98 VAL A O 1
ATOM 742 N N . HIS A 1 99 ? 4.451 -3.236 10.931 1.00 96.06 99 HIS A N 1
ATOM 743 C CA . HIS A 1 99 ? 4.445 -2.232 9.869 1.00 96.06 99 HIS A CA 1
ATOM 744 C C . HIS A 1 99 ? 4.064 -2.852 8.526 1.00 96.06 99 HIS A C 1
ATOM 746 O O . HIS A 1 99 ? 3.117 -2.385 7.897 1.00 96.06 99 HIS A O 1
ATOM 752 N N . ASP A 1 100 ? 4.724 -3.941 8.131 1.00 94.81 100 ASP A N 1
ATOM 753 C CA . ASP A 1 100 ? 4.456 -4.637 6.872 1.00 94.81 100 ASP A CA 1
ATOM 754 C C . ASP A 1 100 ? 2.998 -5.099 6.788 1.00 94.81 100 ASP A C 1
ATOM 756 O O . ASP A 1 100 ? 2.313 -4.843 5.796 1.00 94.81 100 ASP A O 1
ATOM 760 N N . GLY A 1 101 ? 2.476 -5.713 7.854 1.00 97.12 101 GLY A N 1
ATOM 761 C CA . GLY A 1 101 ? 1.079 -6.141 7.915 1.00 97.12 101 GLY A CA 1
ATOM 762 C C . GLY A 1 101 ? 0.095 -4.979 7.747 1.00 97.12 101 GLY A C 1
ATOM 763 O O . GLY A 1 101 ? -0.875 -5.092 6.994 1.00 97.12 101 GLY A O 1
ATOM 764 N N . ALA A 1 102 ? 0.348 -3.846 8.407 1.00 98.12 102 ALA A N 1
ATOM 765 C CA . ALA A 1 102 ? -0.508 -2.668 8.309 1.00 98.12 102 ALA A CA 1
ATOM 766 C C . ALA A 1 102 ? -0.447 -2.024 6.914 1.00 98.12 102 ALA A C 1
ATOM 768 O O . ALA A 1 102 ? -1.486 -1.657 6.357 1.00 98.12 102 ALA A O 1
ATOM 769 N N . VAL A 1 103 ? 0.740 -1.934 6.304 1.00 96.75 103 VAL A N 1
ATOM 770 C CA . VAL A 1 103 ? 0.868 -1.383 4.950 1.00 96.75 103 VAL A CA 1
ATOM 771 C C . VAL A 1 103 ? 0.229 -2.297 3.902 1.00 96.75 103 VAL A C 1
ATOM 773 O O . VAL A 1 103 ? -0.429 -1.800 2.985 1.00 96.75 103 VAL A O 1
ATOM 776 N N . VAL A 1 104 ? 0.326 -3.622 4.051 1.00 96.75 104 VAL A N 1
ATOM 777 C CA . VAL A 1 104 ? -0.375 -4.572 3.172 1.00 96.75 104 VAL A CA 1
ATOM 778 C C . VAL A 1 104 ? -1.883 -4.327 3.201 1.00 96.75 104 VAL A C 1
ATOM 780 O O . VAL A 1 104 ? -2.501 -4.251 2.137 1.00 96.75 104 VAL A O 1
ATOM 783 N N . VAL A 1 105 ? -2.485 -4.144 4.381 1.00 98.19 105 VAL A N 1
ATOM 784 C CA . VAL A 1 105 ? -3.916 -3.806 4.483 1.00 98.19 105 VAL A CA 1
ATOM 785 C C . VAL A 1 105 ? -4.206 -2.463 3.804 1.00 98.19 105 VAL A C 1
ATOM 787 O O . VAL A 1 105 ? -5.135 -2.379 3.000 1.00 98.19 105 VAL A O 1
ATOM 790 N N . LEU A 1 106 ? -3.390 -1.434 4.064 1.00 97.69 106 LEU A N 1
ATOM 791 C CA . LEU A 1 106 ? -3.558 -0.099 3.480 1.00 97.69 106 LEU A CA 1
ATOM 792 C C . LEU A 1 106 ? -3.538 -0.123 1.944 1.00 97.69 106 LEU A C 1
ATOM 794 O O . LEU A 1 106 ? -4.402 0.478 1.309 1.00 97.69 106 LEU A O 1
ATOM 798 N N . LEU A 1 107 ? -2.583 -0.830 1.336 1.00 96.06 107 LEU A N 1
ATOM 799 C CA . LEU A 1 107 ? -2.489 -0.954 -0.120 1.00 96.06 107 LEU A CA 1
ATOM 800 C C . LEU A 1 107 ? -3.604 -1.834 -0.700 1.00 96.06 107 LEU A C 1
ATOM 802 O O . LEU A 1 107 ? -4.108 -1.536 -1.782 1.00 96.06 107 LEU A O 1
ATOM 806 N N . SER A 1 108 ? -4.051 -2.860 0.031 1.00 96.06 108 SER A N 1
ATOM 807 C CA . SER A 1 108 ? -5.181 -3.707 -0.383 1.00 96.06 108 SER A CA 1
ATOM 808 C C . SER A 1 108 ? -6.490 -2.907 -0.482 1.00 96.06 108 SER A C 1
ATOM 810 O O . SER A 1 108 ? -7.312 -3.164 -1.361 1.00 96.06 108 SER A O 1
ATOM 812 N N . LEU A 1 109 ? -6.676 -1.877 0.356 1.00 96.25 109 LEU A N 1
ATOM 813 C CA . LEU A 1 109 ? -7.826 -0.962 0.264 1.00 96.25 109 LEU A CA 1
ATOM 814 C C . LEU A 1 109 ? -7.848 -0.131 -1.033 1.00 96.25 109 LEU A C 1
ATOM 816 O O . LEU A 1 109 ? -8.909 0.363 -1.420 1.00 96.25 109 LEU A O 1
ATOM 820 N N . LEU A 1 110 ? -6.700 0.026 -1.701 1.00 93.69 110 LEU A N 1
ATOM 821 C CA . LEU A 1 110 ? -6.571 0.745 -2.972 1.00 93.69 110 LEU A CA 1
ATOM 822 C C . LEU A 1 110 ? -6.681 -0.172 -4.199 1.00 93.69 110 LEU A C 1
ATOM 824 O O . LEU A 1 110 ? -6.815 0.319 -5.323 1.00 93.69 110 LEU A O 1
ATOM 828 N N . GLU A 1 111 ? -6.610 -1.490 -4.007 1.00 90.62 111 GLU A N 1
ATOM 829 C CA . GLU A 1 111 ? -6.592 -2.462 -5.098 1.00 90.62 111 GLU A CA 1
ATOM 830 C C . GLU A 1 111 ? -7.874 -2.369 -5.944 1.00 90.62 111 GLU A C 1
ATOM 832 O O . GLU A 1 111 ? -8.989 -2.337 -5.421 1.00 90.62 111 GLU A O 1
ATOM 837 N N . GLY A 1 112 ? -7.723 -2.308 -7.272 1.00 86.31 112 GLY A N 1
ATOM 838 C CA . GLY A 1 112 ? -8.851 -2.289 -8.214 1.00 86.31 112 GLY A CA 1
ATOM 839 C C . GLY A 1 112 ? -9.714 -1.019 -8.186 1.00 86.31 112 GLY A C 1
ATOM 840 O O . GLY A 1 112 ? -10.803 -1.005 -8.779 1.00 86.31 112 GLY A O 1
ATOM 841 N N . ARG A 1 113 ? -9.258 0.043 -7.509 1.00 86.12 113 ARG A N 1
ATOM 842 C CA . ARG A 1 113 ? -9.974 1.320 -7.430 1.00 86.12 113 ARG A CA 1
ATOM 843 C C . ARG A 1 113 ? -9.529 2.300 -8.507 1.00 86.12 113 ARG A C 1
ATOM 845 O O . ARG A 1 113 ? -8.370 2.362 -8.905 1.00 86.12 113 ARG A O 1
ATOM 852 N N . SER A 1 114 ? -10.484 3.093 -8.968 1.00 82.06 114 SER A N 1
ATOM 853 C CA . SER A 1 114 ? -10.270 4.211 -9.900 1.00 82.06 114 SER A CA 1
ATOM 854 C C . SER A 1 114 ? -11.158 5.408 -9.550 1.00 82.06 114 SER A C 1
ATOM 856 O O . SER A 1 114 ? -11.316 6.338 -10.335 1.00 82.06 114 SER A O 1
ATOM 858 N N . ASP A 1 115 ? -11.799 5.344 -8.390 1.00 85.31 115 ASP A N 1
ATOM 859 C CA . ASP A 1 115 ? -12.906 6.169 -7.950 1.00 85.31 115 ASP A CA 1
ATOM 860 C C . ASP A 1 115 ? -12.453 6.984 -6.732 1.00 85.31 115 ASP A C 1
ATOM 862 O O . ASP A 1 115 ? -12.658 6.630 -5.573 1.00 85.31 115 ASP A O 1
ATOM 866 N N . ALA A 1 116 ? -11.748 8.080 -7.027 1.00 84.56 116 ALA A N 1
ATOM 867 C CA . ALA A 1 116 ? -11.094 8.915 -6.023 1.00 84.56 116 ALA A CA 1
ATOM 868 C C . ALA A 1 116 ? -12.036 9.415 -4.900 1.00 84.56 116 ALA A C 1
ATOM 870 O O . ALA A 1 116 ? -11.632 9.349 -3.737 1.00 84.56 116 ALA A O 1
ATOM 871 N N . PRO A 1 117 ? -13.286 9.853 -5.173 1.00 86.25 117 PRO A N 1
ATOM 872 C CA . PRO A 1 117 ? -14.180 10.340 -4.119 1.00 86.25 117 PRO A CA 1
ATOM 873 C C . PRO A 1 117 ? -14.483 9.307 -3.027 1.00 86.25 117 PRO A C 1
ATOM 875 O O . PRO A 1 117 ? -14.591 9.667 -1.857 1.00 86.25 117 PRO A O 1
ATOM 878 N N . GLN A 1 118 ? -14.578 8.025 -3.380 1.00 85.88 118 GLN A N 1
ATOM 879 C CA . GLN A 1 118 ? -14.895 6.936 -2.456 1.00 85.88 118 GLN A CA 1
ATOM 880 C C . GLN A 1 118 ? -13.730 6.597 -1.517 1.00 85.88 118 GLN A C 1
ATOM 882 O O . GLN A 1 118 ? -13.943 6.016 -0.455 1.00 85.88 118 GLN A O 1
ATOM 887 N N . LEU A 1 119 ? -12.508 6.997 -1.874 1.00 90.44 119 LEU A N 1
ATOM 888 C CA . LEU A 1 119 ? -11.329 6.908 -1.013 1.00 90.44 119 LEU A CA 1
ATOM 889 C C . LEU A 1 119 ? -11.118 8.160 -0.155 1.00 90.44 119 LEU A C 1
ATOM 891 O O . LEU A 1 119 ? -10.253 8.161 0.718 1.00 90.44 119 LEU A O 1
ATOM 895 N N . SER A 1 120 ? -11.900 9.224 -0.366 1.00 93.50 120 SER A N 1
ATOM 896 C CA . SER A 1 120 ? -11.786 10.447 0.437 1.00 93.50 120 SER A CA 1
ATOM 897 C C . SER A 1 120 ? -11.990 10.175 1.933 1.00 93.50 120 SER A C 1
ATOM 899 O O . SER A 1 120 ? -11.155 10.619 2.723 1.00 93.50 120 SER A O 1
ATOM 901 N N . PRO A 1 121 ? -12.984 9.356 2.349 1.00 95.38 121 PRO A N 1
ATOM 902 C CA . PRO A 1 121 ? -13.136 8.977 3.750 1.00 95.38 121 PRO A CA 1
ATOM 903 C C . PRO A 1 121 ? -11.891 8.290 4.322 1.00 95.38 121 PRO A C 1
ATOM 905 O O . PRO A 1 121 ? -11.497 8.612 5.438 1.00 95.38 121 PRO A O 1
ATOM 908 N N . LEU A 1 122 ? -11.215 7.430 3.543 1.00 96.19 122 LEU A N 1
ATOM 909 C CA . LEU A 1 122 ? -9.973 6.777 3.967 1.00 96.19 122 LEU A CA 1
ATOM 910 C C . LEU A 1 122 ? -8.900 7.818 4.299 1.00 96.19 122 LEU A C 1
ATOM 912 O O . LEU A 1 122 ? -8.415 7.835 5.428 1.00 96.19 122 LEU A O 1
ATOM 916 N N . VAL A 1 123 ? -8.576 8.713 3.358 1.00 96.44 123 VAL A N 1
ATOM 917 C CA . VAL A 1 123 ? -7.527 9.728 3.569 1.00 96.44 123 VAL A CA 1
ATOM 918 C C . VAL A 1 123 ? -7.911 10.708 4.679 1.00 96.44 123 VAL A C 1
ATOM 920 O O . VAL A 1 123 ? -7.085 11.021 5.529 1.00 96.44 123 VAL A O 1
ATOM 923 N N . SER A 1 124 ? -9.175 11.134 4.730 1.00 96.06 124 SER A N 1
ATOM 924 C CA . SER A 1 124 ? -9.670 12.041 5.774 1.00 96.06 124 SER A CA 1
ATOM 925 C C . SER A 1 124 ? -9.652 11.424 7.177 1.00 96.06 124 SER A C 1
ATOM 927 O O . SER A 1 124 ? -9.569 12.146 8.168 1.00 96.06 124 SER A O 1
ATOM 929 N N . SER A 1 125 ? -9.713 10.090 7.272 1.00 93.94 125 SER A N 1
ATOM 930 C CA . SER A 1 125 ? -9.694 9.374 8.547 1.00 93.94 125 SER A CA 1
ATOM 931 C C . SER A 1 125 ? -8.294 9.181 9.116 1.00 93.94 125 SER A C 1
ATOM 933 O O . SER A 1 125 ? -8.178 9.009 10.317 1.00 93.94 125 SER A O 1
ATOM 935 N N . MET A 1 126 ? -7.232 9.216 8.314 1.00 95.00 126 MET A N 1
ATOM 936 C CA . MET A 1 126 ? -5.860 8.974 8.782 1.00 95.00 126 MET A CA 1
ATOM 937 C C . MET A 1 126 ? -5.100 10.276 9.055 1.00 95.00 126 MET A C 1
ATOM 939 O O . MET A 1 126 ? -5.530 11.346 8.638 1.00 95.00 126 MET A O 1
ATOM 943 N N . SER A 1 127 ? -3.955 10.187 9.738 1.00 95.56 127 SER A N 1
ATOM 944 C CA . SER A 1 127 ? -2.984 11.288 9.822 1.00 95.56 127 SER A CA 1
ATOM 945 C C . SER A 1 127 ? -1.909 11.124 8.750 1.00 95.56 127 SER A C 1
ATOM 947 O O . SER A 1 127 ? -1.123 10.173 8.794 1.00 95.56 127 SER A O 1
ATOM 949 N N . LEU A 1 128 ? -1.833 12.060 7.798 1.00 97.06 128 LEU A N 1
ATOM 950 C CA . LEU A 1 128 ? -0.775 12.022 6.783 1.00 97.06 128 LEU A CA 1
ATOM 951 C C . LEU A 1 128 ? 0.597 12.317 7.391 1.00 97.06 128 LEU A C 1
ATOM 953 O O . LEU A 1 128 ? 1.590 11.770 6.920 1.00 97.06 128 LEU A O 1
ATOM 957 N N . THR A 1 129 ? 0.654 13.115 8.458 1.00 96.94 129 THR A N 1
ATOM 958 C CA . THR A 1 129 ? 1.887 13.392 9.205 1.00 96.94 129 THR A CA 1
ATOM 959 C C . THR A 1 129 ? 2.515 12.111 9.749 1.00 96.94 129 THR A C 1
ATOM 961 O O . THR A 1 129 ? 3.700 11.887 9.521 1.00 96.94 129 THR A O 1
ATOM 964 N N . LEU A 1 130 ? 1.725 11.221 10.365 1.00 96.56 130 LEU A N 1
ATOM 965 C CA . LEU A 1 130 ? 2.221 9.930 10.865 1.00 96.56 130 LEU A CA 1
ATOM 966 C C . LEU A 1 130 ? 2.815 9.063 9.745 1.00 96.56 130 LEU A C 1
ATOM 968 O O . LEU A 1 130 ? 3.861 8.437 9.924 1.00 96.56 130 LEU A O 1
ATOM 972 N N . LEU A 1 131 ? 2.188 9.063 8.564 1.00 97.44 131 LEU A N 1
ATOM 973 C CA . LEU A 1 131 ? 2.709 8.346 7.399 1.00 97.44 131 LEU A CA 1
ATOM 974 C C . LEU A 1 131 ? 4.021 8.959 6.886 1.00 97.44 131 LEU A C 1
ATOM 976 O O . LEU A 1 131 ? 4.948 8.222 6.551 1.00 97.44 131 LEU A O 1
ATOM 980 N N . ILE A 1 132 ? 4.133 10.291 6.845 1.00 97.75 132 ILE A N 1
ATOM 981 C CA . ILE A 1 132 ? 5.380 10.973 6.467 1.00 97.75 132 ILE A CA 1
ATOM 982 C C . ILE A 1 132 ? 6.499 10.680 7.471 1.00 97.75 132 ILE A C 1
ATOM 984 O O . ILE A 1 132 ? 7.622 10.396 7.058 1.00 97.75 132 ILE A O 1
ATOM 988 N N . GLU A 1 133 ? 6.205 10.692 8.770 1.00 96.25 133 GLU A N 1
ATOM 989 C CA . GLU A 1 133 ? 7.170 10.357 9.820 1.00 96.25 133 GLU A CA 1
ATOM 990 C C . GLU A 1 133 ? 7.670 8.914 9.700 1.00 96.25 133 GLU A C 1
ATOM 992 O O . GLU A 1 133 ? 8.875 8.676 9.794 1.00 96.25 133 GLU A O 1
ATOM 997 N N . ALA A 1 134 ? 6.773 7.956 9.445 1.00 96.31 134 ALA A N 1
ATOM 998 C CA . ALA A 1 134 ? 7.138 6.561 9.197 1.00 96.31 134 ALA A CA 1
ATOM 999 C C . ALA A 1 134 ? 8.031 6.422 7.954 1.00 96.31 134 ALA A C 1
ATOM 1001 O O . ALA A 1 134 ? 9.059 5.742 7.983 1.00 96.31 134 ALA A O 1
ATOM 1002 N N . MET A 1 135 ? 7.671 7.119 6.874 1.00 97.12 135 MET A N 1
ATOM 1003 C CA . MET A 1 135 ? 8.419 7.122 5.620 1.00 97.12 135 MET A CA 1
ATOM 1004 C C . MET A 1 135 ? 9.826 7.714 5.785 1.00 97.12 135 MET A C 1
ATOM 1006 O O . MET A 1 135 ? 10.804 7.132 5.314 1.00 97.12 135 MET A O 1
ATOM 1010 N N . ASP A 1 1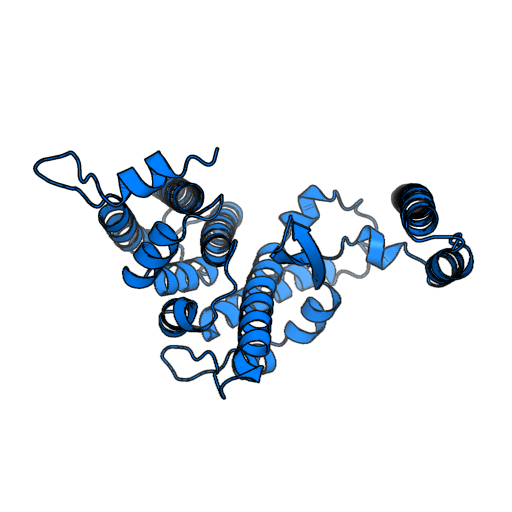36 ? 9.952 8.840 6.488 1.00 97.50 136 ASP A N 1
ATOM 1011 C CA . ASP A 1 136 ? 11.240 9.483 6.750 1.00 97.50 136 ASP A CA 1
ATOM 1012 C C . ASP A 1 136 ? 12.099 8.694 7.752 1.00 97.50 136 ASP A C 1
ATOM 1014 O O . ASP A 1 136 ? 13.323 8.713 7.637 1.00 97.50 136 ASP A O 1
ATOM 1018 N N . ARG A 1 137 ? 11.489 7.977 8.705 1.00 95.06 137 ARG A N 1
ATOM 1019 C CA . ARG A 1 137 ? 12.200 7.073 9.624 1.00 95.06 137 ARG A CA 1
ATOM 1020 C C . ARG A 1 137 ? 12.790 5.873 8.890 1.00 95.06 137 ARG A C 1
ATOM 1022 O O . ARG A 1 137 ? 13.976 5.607 9.036 1.00 95.06 137 ARG A O 1
ATOM 1029 N N . SER A 1 138 ? 11.987 5.211 8.059 1.00 94.62 138 SER A N 1
ATOM 1030 C CA . SER A 1 138 ? 12.434 4.105 7.202 1.00 94.62 138 SER A CA 1
ATOM 1031 C C . SER A 1 138 ? 13.590 4.535 6.288 1.00 94.62 138 SER A C 1
ATOM 1033 O O . SER A 1 138 ? 14.580 3.823 6.134 1.00 94.62 138 SER A O 1
ATOM 1035 N N . TYR A 1 139 ? 13.527 5.755 5.745 1.00 95.38 139 TYR A N 1
ATOM 1036 C CA . TYR A 1 139 ? 14.641 6.338 5.000 1.00 95.38 139 TYR A CA 1
ATOM 1037 C C . TYR A 1 139 ? 15.896 6.552 5.858 1.00 95.38 139 TYR A C 1
ATOM 1039 O O . TYR A 1 139 ? 16.984 6.192 5.419 1.00 95.38 139 TYR A O 1
ATOM 1047 N N . ASP A 1 140 ? 15.776 7.128 7.055 1.00 94.38 140 ASP A N 1
ATOM 1048 C CA . ASP A 1 140 ? 16.927 7.350 7.936 1.00 94.38 140 ASP A CA 1
ATOM 1049 C C . ASP A 1 140 ? 17.597 6.038 8.362 1.00 94.38 140 ASP A C 1
ATOM 1051 O O . ASP A 1 140 ? 18.824 5.967 8.379 1.00 94.38 140 ASP A O 1
ATOM 1055 N N . GLU A 1 141 ? 16.812 5.003 8.676 1.00 91.88 141 GLU A N 1
ATOM 1056 C CA . GLU A 1 141 ? 17.316 3.667 9.017 1.00 91.88 141 GLU A CA 1
ATOM 1057 C C . GLU A 1 141 ? 18.072 3.052 7.839 1.00 91.88 141 GLU A C 1
ATOM 1059 O O . GLU A 1 141 ? 19.221 2.638 7.993 1.00 91.88 141 GLU A O 1
ATOM 1064 N N . TYR A 1 142 ? 17.483 3.097 6.640 1.00 91.38 142 TYR A N 1
ATOM 1065 C CA . TYR A 1 142 ? 18.151 2.652 5.421 1.00 91.38 142 TYR A CA 1
ATOM 1066 C C . TYR A 1 142 ? 19.464 3.404 5.188 1.00 91.38 142 TYR A C 1
ATOM 1068 O O . TYR A 1 142 ? 20.493 2.787 4.918 1.00 91.38 142 TYR A O 1
ATOM 1076 N N . MET A 1 143 ? 19.457 4.734 5.308 1.00 90.12 143 MET A N 1
ATOM 1077 C CA . MET A 1 143 ? 20.666 5.528 5.111 1.00 90.12 143 MET A CA 1
ATOM 1078 C C . MET A 1 143 ? 21.712 5.214 6.179 1.00 90.12 143 MET A C 1
ATOM 1080 O O . MET A 1 143 ? 22.866 5.063 5.817 1.00 90.12 143 MET A O 1
ATOM 1084 N N . ALA A 1 144 ? 21.346 5.042 7.451 1.00 89.69 144 ALA A N 1
ATOM 1085 C CA . ALA A 1 144 ? 22.293 4.705 8.515 1.00 89.69 144 ALA A CA 1
ATOM 1086 C C . ALA A 1 144 ? 23.006 3.364 8.276 1.00 89.69 144 ALA A C 1
ATOM 1088 O O . ALA A 1 144 ? 24.191 3.240 8.577 1.00 89.69 144 ALA A O 1
ATOM 1089 N N . GLU A 1 145 ? 22.312 2.381 7.702 1.00 83.12 145 GLU A N 1
ATOM 1090 C CA . GLU A 1 145 ? 22.900 1.080 7.357 1.00 83.12 145 GLU A CA 1
ATOM 1091 C C . GLU A 1 145 ? 23.723 1.116 6.052 1.00 83.12 145 GLU A C 1
ATOM 1093 O O . GLU A 1 145 ? 24.577 0.257 5.832 1.00 83.12 145 GLU A O 1
ATOM 1098 N N . HIS A 1 146 ? 23.523 2.139 5.210 1.00 77.81 146 HIS A N 1
ATOM 1099 C CA . HIS A 1 146 ? 24.161 2.284 3.895 1.00 77.81 146 HIS A CA 1
ATOM 1100 C C . HIS A 1 146 ? 25.122 3.497 3.773 1.00 77.81 146 HIS A C 1
ATOM 1102 O O . HIS A 1 146 ? 25.684 3.705 2.694 1.00 77.81 146 HIS A O 1
ATOM 1108 N N . ASP A 1 147 ? 25.335 4.293 4.835 1.00 64.44 147 ASP A N 1
ATOM 1109 C CA . ASP A 1 147 ? 26.238 5.472 4.869 1.00 64.44 147 ASP A CA 1
ATOM 1110 C C . ASP A 1 147 ? 27.722 5.075 5.018 1.00 64.44 147 ASP A C 1
ATOM 1112 O O . ASP A 1 147 ? 28.631 5.853 4.711 1.00 64.44 147 ASP A O 1
ATOM 1116 N N . ASP A 1 148 ? 27.999 3.827 5.410 1.00 53.19 148 ASP A N 1
ATOM 1117 C CA . ASP A 1 148 ? 29.347 3.273 5.352 1.00 53.19 148 ASP A CA 1
ATOM 1118 C C . ASP A 1 148 ? 29.742 3.051 3.883 1.00 53.19 148 ASP A C 1
ATOM 1120 O O . ASP A 1 148 ? 29.414 2.040 3.259 1.00 53.19 148 ASP A O 1
ATOM 1124 N N . LEU A 1 149 ? 30.510 4.011 3.351 1.00 44.25 149 LEU A N 1
ATOM 1125 C CA . LEU A 1 149 ? 31.150 4.098 2.024 1.00 44.25 149 LEU A CA 1
ATOM 1126 C C . LEU A 1 149 ? 31.959 2.853 1.562 1.00 44.25 149 LEU A C 1
ATOM 1128 O O . LEU A 1 149 ? 32.701 2.934 0.582 1.00 44.25 149 LEU A O 1
ATOM 1132 N N . ILE A 1 150 ? 31.861 1.710 2.247 1.00 44.66 150 ILE A N 1
ATOM 1133 C CA . ILE A 1 150 ? 32.639 0.487 2.017 1.00 44.66 150 ILE A CA 1
ATOM 1134 C C . ILE A 1 150 ? 31.763 -0.760 1.760 1.00 44.66 150 ILE A C 1
ATOM 1136 O O . ILE A 1 150 ? 32.247 -1.683 1.109 1.00 44.66 150 ILE A O 1
ATOM 1140 N N . ASN A 1 151 ? 30.473 -0.799 2.115 1.00 42.38 151 ASN A N 1
ATOM 1141 C CA . ASN A 1 151 ? 29.655 -2.020 1.941 1.00 42.38 151 ASN A CA 1
ATOM 1142 C C . ASN A 1 151 ? 28.935 -2.109 0.582 1.00 42.38 151 ASN A C 1
ATOM 1144 O O . ASN A 1 151 ? 27.788 -2.535 0.473 1.00 42.38 151 ASN A O 1
ATOM 1148 N N . LEU A 1 152 ? 29.627 -1.747 -0.500 1.00 44.72 152 LEU A N 1
ATOM 1149 C CA . LEU A 1 152 ? 29.104 -1.839 -1.868 1.00 44.72 152 LEU A CA 1
ATOM 1150 C C . LEU A 1 152 ? 29.224 -3.255 -2.481 1.00 44.72 152 LEU A C 1
ATOM 1152 O O . LEU A 1 152 ? 29.377 -3.369 -3.697 1.00 44.72 152 LEU A O 1
ATOM 1156 N N . VAL A 1 153 ? 29.211 -4.320 -1.665 1.00 46.59 153 VAL A N 1
ATOM 1157 C CA . VAL A 1 153 ? 29.486 -5.704 -2.120 1.00 46.59 153 VAL A CA 1
ATOM 1158 C C . VAL A 1 153 ? 28.505 -6.747 -1.574 1.00 46.59 153 VAL A C 1
ATOM 1160 O O . VAL A 1 153 ? 28.726 -7.939 -1.759 1.00 46.59 153 VAL A O 1
ATOM 1163 N N . ASP A 1 154 ? 27.384 -6.358 -0.968 1.00 49.47 154 ASP A N 1
ATOM 1164 C CA . ASP A 1 154 ? 26.356 -7.363 -0.697 1.00 49.47 154 ASP A CA 1
ATOM 1165 C C . ASP A 1 154 ? 25.522 -7.591 -1.955 1.00 49.47 154 ASP A C 1
ATOM 1167 O O . ASP A 1 154 ? 24.838 -6.694 -2.454 1.00 49.47 154 ASP A O 1
ATOM 1171 N N . SER A 1 155 ? 25.619 -8.817 -2.480 1.00 48.88 155 SER A N 1
ATOM 1172 C CA . SER A 1 155 ? 24.690 -9.362 -3.462 1.00 48.88 155 SER A CA 1
ATOM 1173 C C . SER A 1 155 ? 23.276 -9.116 -2.945 1.00 48.88 155 SER A C 1
ATOM 1175 O O . SER A 1 155 ? 22.857 -9.727 -1.954 1.00 48.88 155 SER A O 1
ATOM 1177 N N . VAL A 1 156 ? 22.557 -8.189 -3.571 1.00 57.66 156 VAL A N 1
ATOM 1178 C CA . VAL A 1 156 ? 21.207 -7.849 -3.130 1.00 57.66 156 VAL A CA 1
ATOM 1179 C C . VAL A 1 156 ? 20.301 -8.978 -3.597 1.00 57.66 156 VAL A C 1
ATOM 1181 O O . VAL A 1 156 ? 19.903 -9.024 -4.759 1.00 57.66 156 VAL A O 1
ATOM 1184 N N . ASP A 1 157 ? 20.012 -9.928 -2.705 1.00 65.50 157 ASP A N 1
ATOM 1185 C CA . ASP A 1 157 ? 18.901 -10.854 -2.907 1.00 65.50 157 ASP A CA 1
ATOM 1186 C C . ASP A 1 157 ? 17.643 -9.999 -3.150 1.00 65.50 157 ASP A C 1
ATOM 1188 O O . ASP A 1 157 ? 17.260 -9.237 -2.255 1.00 65.50 157 ASP A O 1
ATOM 1192 N N . PRO A 1 158 ? 16.987 -10.092 -4.324 1.00 65.50 158 PRO A N 1
ATOM 1193 C CA . PRO A 1 158 ? 15.805 -9.288 -4.629 1.00 65.50 158 PRO A CA 1
ATOM 1194 C C . PRO A 1 158 ? 14.696 -9.437 -3.584 1.00 65.50 158 PRO A C 1
ATOM 1196 O O . PRO A 1 158 ? 13.901 -8.521 -3.392 1.00 65.50 158 PRO A O 1
ATOM 1199 N N . LYS A 1 159 ? 14.642 -10.582 -2.887 1.00 69.56 159 LYS A N 1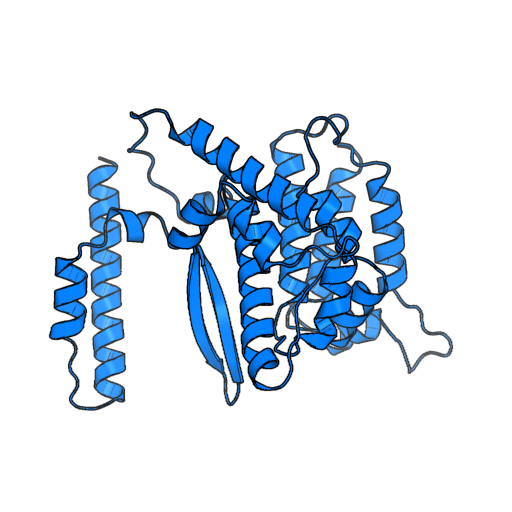
ATOM 1200 C CA . LYS A 1 159 ? 13.694 -10.797 -1.789 1.00 69.56 159 LYS A CA 1
ATOM 1201 C C . LYS A 1 159 ? 14.042 -9.994 -0.545 1.00 69.56 159 LYS A C 1
ATOM 1203 O O . LYS A 1 159 ? 13.126 -9.525 0.114 1.00 69.56 159 LYS A O 1
ATOM 1208 N N . LYS A 1 160 ? 15.330 -9.807 -0.250 1.00 76.94 160 LYS A N 1
ATOM 1209 C CA . LYS A 1 160 ? 15.768 -8.952 0.858 1.00 76.94 160 LYS A CA 1
ATOM 1210 C C . LYS A 1 160 ? 15.487 -7.483 0.573 1.00 76.94 160 LYS A C 1
ATOM 1212 O O . LYS A 1 160 ? 15.102 -6.777 1.486 1.00 76.94 160 LYS A O 1
ATOM 1217 N N . GLU A 1 161 ? 15.594 -7.034 -0.680 1.00 79.62 161 GLU A N 1
ATOM 1218 C CA . GLU A 1 161 ? 15.266 -5.645 -1.052 1.00 79.62 161 GLU A CA 1
ATOM 1219 C C . GLU A 1 161 ? 13.776 -5.302 -0.843 1.00 79.62 161 GLU A C 1
ATOM 1221 O O . GLU A 1 161 ? 13.413 -4.146 -0.624 1.00 79.62 161 GLU A O 1
ATOM 1226 N N . LEU A 1 162 ? 12.895 -6.303 -0.911 1.00 77.75 162 LEU A N 1
ATOM 1227 C CA . LEU A 1 162 ? 11.462 -6.130 -0.654 1.00 77.75 162 LEU A CA 1
ATOM 1228 C C . LEU A 1 162 ? 11.135 -5.970 0.835 1.00 77.75 162 LEU A C 1
ATOM 1230 O O . LEU A 1 162 ? 10.057 -5.474 1.150 1.00 77.75 162 LEU A O 1
ATOM 1234 N N . THR A 1 163 ? 12.043 -6.386 1.718 1.00 84.31 163 THR A N 1
ATOM 1235 C CA . THR A 1 163 ? 11.859 -6.420 3.176 1.00 84.31 163 THR A CA 1
ATOM 1236 C C . THR A 1 163 ? 13.012 -5.730 3.910 1.00 84.31 163 THR A C 1
ATOM 1238 O O . THR A 1 163 ? 13.294 -6.068 5.056 1.00 84.31 163 THR A O 1
ATOM 1241 N N . ASP A 1 164 ? 13.744 -4.844 3.229 1.00 89.19 164 ASP A N 1
ATOM 1242 C CA . ASP A 1 164 ? 14.822 -4.067 3.841 1.00 89.19 164 ASP A CA 1
ATOM 1243 C C . ASP A 1 164 ? 14.252 -2.892 4.651 1.00 89.19 164 ASP A C 1
ATOM 1245 O O . ASP A 1 164 ? 13.049 -2.626 4.666 1.00 89.19 164 ASP A O 1
ATOM 1249 N N . GLU A 1 165 ? 15.134 -2.141 5.295 1.00 90.56 165 GLU A N 1
ATOM 1250 C CA . GLU A 1 165 ? 14.806 -0.992 6.139 1.00 90.56 165 GLU A CA 1
ATOM 1251 C C . GLU A 1 165 ? 14.027 0.099 5.382 1.00 90.56 165 GLU A C 1
ATOM 1253 O O . GLU A 1 165 ? 13.324 0.902 5.997 1.00 90.56 165 GLU A O 1
ATOM 1258 N N . LEU A 1 166 ? 14.107 0.126 4.045 1.00 92.62 166 LEU A N 1
ATOM 1259 C CA . LEU A 1 166 ? 13.413 1.086 3.185 1.00 92.62 166 LEU A CA 1
ATOM 1260 C C . LEU A 1 166 ? 12.011 0.610 2.760 1.00 92.62 166 LEU A C 1
ATOM 1262 O O . LEU A 1 166 ? 11.244 1.398 2.196 1.00 92.62 166 LEU A O 1
ATOM 1266 N N . ALA A 1 167 ? 11.663 -0.659 2.994 1.00 92.62 167 ALA A N 1
ATOM 1267 C CA . ALA A 1 167 ? 10.435 -1.277 2.497 1.00 92.62 167 ALA A CA 1
ATOM 1268 C C . ALA A 1 167 ? 9.182 -0.488 2.902 1.00 92.62 167 ALA A C 1
ATOM 1270 O O . ALA A 1 167 ? 8.400 -0.092 2.032 1.00 92.62 167 ALA A O 1
ATOM 1271 N N . VAL A 1 168 ? 9.034 -0.171 4.192 1.00 95.12 168 VAL A N 1
ATOM 1272 C CA . VAL A 1 168 ? 7.895 0.601 4.714 1.00 95.12 168 VAL A CA 1
ATOM 1273 C C . VAL A 1 168 ? 7.816 1.979 4.053 1.00 95.12 168 VAL A C 1
ATOM 1275 O O . VAL A 1 168 ? 6.755 2.370 3.563 1.00 95.12 168 VAL A O 1
ATOM 1278 N N . GLY A 1 169 ? 8.936 2.705 3.958 1.00 96.38 169 GLY A N 1
ATOM 1279 C CA . GLY A 1 169 ? 8.969 4.029 3.338 1.00 96.38 169 GLY A CA 1
ATOM 1280 C C . GLY A 1 169 ? 8.593 4.007 1.857 1.00 96.38 169 GLY A C 1
ATOM 1281 O O . GLY A 1 169 ? 7.831 4.858 1.394 1.00 96.38 169 GLY A O 1
ATOM 1282 N N . VAL A 1 170 ? 9.047 3.000 1.108 1.00 96.62 170 VAL A N 1
ATOM 1283 C CA . VAL A 1 170 ? 8.645 2.812 -0.293 1.00 96.62 170 VAL A CA 1
ATOM 1284 C C . VAL A 1 170 ? 7.155 2.520 -0.411 1.00 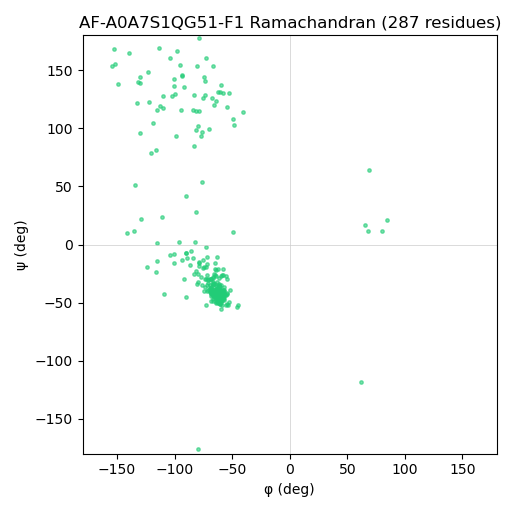96.62 170 VAL A C 1
ATOM 1286 O O . VAL A 1 170 ? 6.491 3.109 -1.265 1.00 96.62 170 VAL A O 1
ATOM 1289 N N . GLN A 1 171 ? 6.611 1.636 0.421 1.00 96.50 171 GLN A N 1
ATOM 1290 C CA . GLN A 1 171 ? 5.206 1.251 0.333 1.00 96.50 171 GLN A CA 1
ATOM 1291 C C . GLN A 1 171 ? 4.266 2.402 0.744 1.00 96.50 171 GLN A C 1
ATOM 1293 O O . GLN A 1 171 ? 3.266 2.651 0.066 1.00 96.50 171 GLN A O 1
ATOM 1298 N N . VAL A 1 172 ? 4.622 3.185 1.769 1.00 97.75 172 VAL A N 1
ATOM 1299 C CA . VAL A 1 172 ? 3.909 4.428 2.117 1.00 97.75 172 VAL A CA 1
ATOM 1300 C C . VAL A 1 172 ? 3.982 5.434 0.964 1.00 97.75 172 VAL A C 1
ATOM 1302 O O . VAL A 1 172 ? 2.972 6.024 0.581 1.00 97.75 172 VAL A O 1
ATOM 1305 N N . PHE A 1 173 ? 5.145 5.600 0.331 1.00 98.12 173 PHE A N 1
ATOM 1306 C CA . PHE A 1 173 ? 5.266 6.475 -0.835 1.00 98.12 173 PHE A CA 1
ATOM 1307 C C . PHE A 1 173 ? 4.404 6.011 -2.022 1.00 98.12 173 PHE A C 1
ATOM 1309 O O . PHE A 1 173 ? 3.812 6.838 -2.722 1.00 98.12 173 PHE A O 1
ATOM 1316 N N . ILE A 1 174 ? 4.290 4.695 -2.233 1.00 97.44 174 ILE A N 1
ATOM 1317 C CA . ILE A 1 174 ? 3.390 4.096 -3.227 1.00 97.44 174 ILE A CA 1
ATOM 1318 C C . ILE A 1 174 ? 1.929 4.435 -2.920 1.00 97.44 174 ILE A C 1
ATOM 1320 O O . ILE A 1 174 ? 1.203 4.807 -3.845 1.00 97.44 174 ILE A O 1
ATOM 1324 N N . PHE A 1 175 ? 1.505 4.378 -1.655 1.00 97.31 175 PHE A N 1
ATOM 1325 C CA . PHE A 1 175 ? 0.171 4.824 -1.245 1.00 97.31 175 PHE A CA 1
ATOM 1326 C C . PHE A 1 175 ? -0.081 6.279 -1.679 1.00 97.31 175 PHE A C 1
ATOM 1328 O O . PHE A 1 175 ? -1.030 6.547 -2.420 1.00 97.31 175 PHE A O 1
ATOM 1335 N N . PHE A 1 176 ? 0.823 7.206 -1.338 1.00 97.38 176 PHE A N 1
ATOM 1336 C CA . PHE A 1 176 ? 0.690 8.614 -1.732 1.00 97.38 176 PHE A CA 1
ATOM 1337 C C . PHE A 1 176 ? 0.619 8.800 -3.253 1.00 97.38 176 PHE A C 1
ATOM 1339 O O . PHE A 1 176 ? -0.209 9.568 -3.748 1.00 97.38 176 PHE A O 1
ATOM 1346 N N . LYS A 1 177 ? 1.489 8.116 -4.008 1.00 96.31 177 LYS A N 1
ATOM 1347 C CA . LYS A 1 177 ? 1.496 8.176 -5.477 1.00 96.31 177 LYS A CA 1
ATOM 1348 C C . LYS A 1 177 ? 0.190 7.670 -6.069 1.00 96.31 177 LYS A C 1
ATOM 1350 O O . LYS A 1 177 ? -0.359 8.330 -6.944 1.00 96.31 177 LYS A O 1
ATOM 1355 N N . THR A 1 178 ? -0.321 6.561 -5.548 1.00 95.06 178 THR A N 1
ATOM 1356 C CA . THR A 1 178 ? -1.576 5.957 -5.996 1.00 95.06 178 THR A CA 1
ATOM 1357 C C . THR A 1 178 ? -2.750 6.910 -5.776 1.00 95.06 178 THR A C 1
ATOM 1359 O O . THR A 1 178 ? -3.498 7.184 -6.714 1.00 95.06 178 THR A O 1
ATOM 1362 N N . CYS A 1 179 ? -2.868 7.503 -4.584 1.00 94.94 179 CYS A N 1
ATOM 1363 C CA . CYS A 1 179 ? -3.914 8.487 -4.307 1.00 94.94 179 CYS A CA 1
ATOM 1364 C C . CYS A 1 179 ? -3.775 9.751 -5.173 1.00 94.94 179 CYS A C 1
ATOM 1366 O O . CYS A 1 179 ? -4.771 10.240 -5.703 1.00 94.94 179 CYS A O 1
ATOM 1368 N N . LEU A 1 180 ? -2.559 10.272 -5.372 1.00 93.94 180 LEU A N 1
ATOM 1369 C CA . LEU A 1 180 ? -2.330 11.437 -6.236 1.00 93.94 180 LEU A CA 1
ATOM 1370 C C . LEU A 1 180 ? -2.699 11.172 -7.698 1.00 93.94 180 LEU A C 1
ATOM 1372 O O . LEU A 1 180 ? -3.254 12.052 -8.356 1.00 93.94 180 LEU A O 1
ATOM 1376 N N . ASP A 1 181 ? -2.409 9.979 -8.208 1.00 91.81 181 ASP A N 1
ATOM 1377 C CA . ASP A 1 181 ? -2.775 9.597 -9.567 1.00 91.81 181 ASP A CA 1
ATOM 1378 C C . ASP A 1 181 ? -4.290 9.457 -9.726 1.00 91.81 181 ASP A C 1
ATOM 1380 O O . ASP A 1 181 ? -4.847 9.966 -10.699 1.00 91.81 181 ASP A O 1
ATOM 1384 N N . MET A 1 182 ? -4.971 8.838 -8.756 1.00 90.50 182 MET A N 1
ATOM 1385 C CA . MET A 1 182 ? -6.437 8.780 -8.725 1.00 90.50 182 MET A CA 1
ATOM 1386 C C . MET A 1 182 ? -7.045 10.184 -8.670 1.00 90.50 182 MET A C 1
ATOM 1388 O O . MET A 1 182 ? -7.977 10.480 -9.419 1.00 90.50 182 MET A O 1
ATOM 1392 N N . GLN A 1 183 ? -6.486 11.068 -7.836 1.00 91.94 183 GLN A N 1
ATOM 1393 C CA . GLN A 1 183 ? -6.893 12.467 -7.759 1.00 91.94 183 GLN A CA 1
ATOM 1394 C C . GLN A 1 183 ? -6.727 13.159 -9.112 1.00 91.94 183 GLN A C 1
ATOM 1396 O O . GLN A 1 183 ? -7.656 13.816 -9.553 1.00 91.94 183 GLN A O 1
ATOM 1401 N N . LEU A 1 184 ? -5.585 13.001 -9.788 1.00 89.62 184 LEU A N 1
ATOM 1402 C CA . LEU A 1 184 ? -5.320 13.634 -11.084 1.00 89.62 184 LEU A CA 1
ATOM 1403 C C . LEU A 1 184 ? -6.259 13.126 -12.187 1.00 89.62 184 LEU A C 1
ATOM 1405 O O . LEU A 1 184 ? -6.733 13.906 -13.014 1.00 89.62 184 LEU A O 1
ATOM 1409 N N . LEU A 1 185 ? -6.521 11.818 -12.208 1.00 86.69 185 LEU A N 1
ATOM 1410 C CA . LEU A 1 185 ? -7.459 11.214 -13.151 1.00 86.69 185 LEU A CA 1
ATOM 1411 C C . LEU A 1 185 ? -8.873 11.765 -12.945 1.00 86.69 185 LEU A C 1
ATOM 1413 O O . LEU A 1 185 ? -9.541 12.095 -13.922 1.00 86.69 185 LEU A O 1
ATOM 1417 N N . PHE A 1 186 ? -9.295 11.939 -11.691 1.00 84.56 186 PHE A N 1
ATOM 1418 C CA . PHE A 1 186 ? -10.597 12.507 -11.352 1.00 84.56 186 PHE A CA 1
ATOM 1419 C C . PHE A 1 186 ? -10.654 14.035 -11.525 1.00 84.56 186 PHE A C 1
ATOM 1421 O O . PHE A 1 186 ? -11.672 14.581 -11.945 1.00 84.56 186 PHE A O 1
ATOM 1428 N N . SER A 1 187 ? -9.562 14.756 -11.258 1.00 76.12 187 SER A N 1
ATOM 1429 C CA . SER A 1 187 ? -9.567 16.222 -11.221 1.00 76.12 187 SER A CA 1
ATOM 1430 C C . SER A 1 187 ? -9.698 16.875 -12.593 1.00 76.12 187 SER A C 1
ATOM 1432 O O . SER A 1 187 ? -9.917 18.076 -12.711 1.00 76.12 187 SER A O 1
ATOM 1434 N N . SER A 1 188 ? -9.571 16.086 -13.660 1.00 66.94 188 SER A N 1
ATOM 1435 C CA . SER A 1 188 ? -9.920 16.537 -15.005 1.00 66.94 188 SER A CA 1
ATOM 1436 C C . SER A 1 188 ? -11.414 16.877 -15.153 1.00 66.94 188 SER A C 1
ATOM 1438 O O . SER A 1 188 ? -11.787 17.517 -16.137 1.00 66.94 188 SER A O 1
ATOM 1440 N N . THR A 1 189 ? -12.246 16.526 -14.161 1.00 59.38 189 THR A N 1
ATOM 1441 C CA . THR A 1 189 ? -13.678 16.850 -14.110 1.00 59.38 189 THR A CA 1
ATOM 1442 C C . THR A 1 189 ? -14.111 17.766 -12.954 1.00 59.38 189 THR A C 1
ATOM 1444 O O . THR A 1 189 ? -15.118 18.444 -13.124 1.00 59.38 189 THR A O 1
ATOM 1447 N N . ASP A 1 190 ? -13.372 17.842 -11.837 1.00 62.03 190 ASP A N 1
ATOM 1448 C CA . ASP A 1 190 ? -13.692 18.671 -10.651 1.00 62.03 190 ASP A CA 1
ATOM 1449 C C . ASP A 1 190 ? -12.420 19.044 -9.857 1.00 62.03 190 ASP A C 1
ATOM 1451 O O . ASP A 1 190 ? -11.451 18.293 -9.868 1.00 62.03 190 ASP A O 1
ATOM 1455 N N . ASP A 1 191 ? -12.405 20.164 -9.124 1.00 80.00 191 ASP A N 1
ATOM 1456 C CA . ASP A 1 191 ? -11.248 20.636 -8.323 1.00 80.00 191 ASP A CA 1
ATOM 1457 C C . ASP A 1 191 ? -11.091 19.833 -7.005 1.00 80.00 191 ASP A C 1
ATOM 1459 O O . ASP A 1 191 ? -11.130 20.361 -5.895 1.00 80.00 191 ASP A O 1
ATOM 1463 N N . PHE A 1 192 ? -11.016 18.505 -7.127 1.00 87.88 192 PHE A N 1
ATOM 1464 C CA . PHE A 1 192 ? -10.954 17.554 -6.019 1.00 87.88 192 PHE A CA 1
ATOM 1465 C C . PHE A 1 192 ? -9.521 17.396 -5.500 1.00 87.88 192 PHE A C 1
ATOM 1467 O O . PHE A 1 192 ? -8.598 17.077 -6.259 1.00 87.88 192 PHE A O 1
ATOM 1474 N N . GLU A 1 193 ? -9.344 17.540 -4.185 1.00 92.44 193 GLU A N 1
ATOM 1475 C CA . GLU A 1 193 ? -8.100 17.211 -3.494 1.00 92.44 193 GLU A CA 1
ATOM 1476 C C . GLU A 1 193 ? -8.353 16.321 -2.279 1.00 92.44 193 GLU A C 1
ATOM 1478 O O . GLU A 1 193 ? -9.288 16.541 -1.512 1.00 92.44 193 GLU A O 1
ATOM 1483 N N . PHE A 1 194 ? -7.487 15.325 -2.090 1.00 95.25 194 PHE A N 1
ATOM 1484 C CA . PHE A 1 194 ? -7.458 14.565 -0.850 1.00 95.25 194 PHE A CA 1
ATOM 1485 C C . PHE A 1 194 ? -6.845 15.405 0.270 1.00 95.25 194 PHE A C 1
ATOM 1487 O O . PHE A 1 194 ? -5.723 15.907 0.134 1.00 95.25 194 PHE A O 1
ATOM 1494 N N . THR A 1 195 ? -7.561 15.486 1.387 1.00 96.12 195 THR A N 1
ATOM 1495 C CA . THR A 1 195 ? -7.113 16.120 2.629 1.00 96.12 195 THR A CA 1
ATOM 1496 C C . THR A 1 195 ? -7.332 15.183 3.801 1.00 96.12 195 THR A C 1
ATOM 1498 O O . THR A 1 195 ? -8.333 14.463 3.838 1.00 96.12 195 THR A O 1
ATOM 1501 N N . ASP A 1 196 ? -6.422 15.216 4.763 1.00 95.56 196 ASP A N 1
ATOM 1502 C CA . ASP A 1 196 ? -6.602 14.512 6.027 1.00 95.56 196 ASP A CA 1
ATOM 1503 C C . ASP A 1 196 ? -7.522 15.265 7.002 1.00 95.56 196 ASP A C 1
ATOM 1505 O O . ASP A 1 196 ? -8.095 16.308 6.665 1.00 95.56 196 ASP A O 1
ATOM 1509 N N . ARG A 1 197 ? -7.672 14.729 8.220 1.00 90.44 197 ARG A N 1
ATOM 1510 C CA . ARG A 1 197 ? -8.490 15.326 9.292 1.00 90.44 197 ARG A CA 1
ATOM 1511 C C . ARG A 1 197 ? -8.075 16.750 9.682 1.00 90.44 197 ARG A C 1
ATOM 1513 O O . ARG A 1 197 ? -8.921 17.512 10.145 1.00 90.44 197 ARG A O 1
ATOM 1520 N N . ASP A 1 198 ? -6.808 17.105 9.479 1.00 92.88 198 ASP A N 1
ATOM 1521 C CA . ASP A 1 198 ? -6.232 18.407 9.824 1.00 92.88 198 ASP A CA 1
ATOM 1522 C C . ASP A 1 198 ? -6.203 19.365 8.616 1.00 92.88 198 ASP A C 1
ATOM 1524 O O . ASP A 1 198 ? -5.747 20.506 8.717 1.00 92.88 198 ASP A O 1
ATOM 1528 N N . GLY A 1 199 ? -6.730 18.929 7.466 1.00 95.06 199 GLY A N 1
ATOM 1529 C CA . GLY A 1 199 ? -6.761 19.700 6.226 1.00 95.06 199 GLY A CA 1
ATOM 1530 C C . GLY A 1 199 ? -5.444 19.673 5.446 1.00 95.06 199 GLY A C 1
ATOM 1531 O O . GLY A 1 199 ? -5.287 20.448 4.500 1.00 95.06 199 GLY A O 1
ATOM 1532 N N . LEU A 1 200 ? -4.499 18.801 5.809 1.00 96.75 200 LEU A N 1
ATOM 1533 C CA . LEU A 1 200 ? -3.241 18.634 5.093 1.00 96.75 200 LEU A CA 1
ATOM 1534 C C . LEU A 1 200 ? -3.489 17.867 3.791 1.00 96.75 200 LEU A C 1
ATOM 1536 O O . LEU A 1 200 ? -4.047 16.771 3.786 1.00 96.75 200 LEU A O 1
ATOM 1540 N N . THR A 1 201 ? -3.063 18.434 2.663 1.00 97.06 201 THR A N 1
ATOM 1541 C CA . THR A 1 201 ? -3.154 17.749 1.364 1.00 97.06 201 THR A CA 1
ATOM 1542 C C . THR A 1 201 ? -2.014 16.747 1.185 1.00 97.06 201 THR A C 1
ATOM 1544 O O . THR A 1 201 ? -0.894 16.966 1.657 1.00 97.06 201 THR A O 1
ATOM 1547 N N . LEU A 1 202 ? -2.236 15.708 0.371 1.00 96.56 202 LEU A N 1
ATOM 1548 C CA . LEU A 1 202 ? -1.185 14.747 -0.013 1.00 96.56 202 LEU A CA 1
ATOM 1549 C C . LEU A 1 202 ? 0.077 15.438 -0.566 1.00 96.56 202 LEU A C 1
ATOM 1551 O O . LEU A 1 202 ? 1.206 15.035 -0.287 1.00 96.56 202 LEU A O 1
ATOM 1555 N N . LYS A 1 203 ? -0.107 16.505 -1.360 1.00 95.62 203 LYS A N 1
ATOM 1556 C CA . LYS A 1 203 ? 0.995 17.272 -1.963 1.00 95.62 203 LYS A CA 1
ATOM 1557 C C . LYS A 1 203 ? 1.779 18.062 -0.918 1.00 95.62 203 LYS A C 1
ATOM 1559 O O . LYS A 1 203 ? 2.988 18.207 -1.078 1.00 95.62 203 LYS A O 1
ATOM 1564 N N . GLN A 1 204 ? 1.113 18.620 0.094 1.00 96.44 204 GLN A N 1
ATOM 1565 C CA . GLN A 1 204 ? 1.779 19.330 1.189 1.00 96.44 204 GLN A CA 1
ATOM 1566 C C . GLN A 1 204 ? 2.569 18.351 2.057 1.00 96.44 204 GLN A C 1
ATOM 1568 O O . GLN A 1 204 ? 3.767 18.558 2.217 1.00 96.44 204 GLN A O 1
ATOM 1573 N N . ALA A 1 205 ? 1.952 17.241 2.473 1.00 96.88 205 ALA A N 1
ATOM 1574 C CA . ALA A 1 205 ? 2.610 16.193 3.255 1.00 96.88 205 ALA A CA 1
ATOM 1575 C C . ALA A 1 205 ? 3.911 15.700 2.586 1.00 96.88 205 ALA A C 1
ATOM 1577 O O . ALA A 1 205 ? 4.987 15.718 3.183 1.00 96.88 205 ALA A O 1
ATOM 1578 N N . LEU A 1 206 ? 3.860 15.362 1.291 1.00 97.00 206 LEU A N 1
ATOM 1579 C CA . LEU A 1 206 ? 5.052 14.926 0.551 1.00 97.00 206 LEU A CA 1
ATOM 1580 C C . LEU A 1 206 ? 6.114 16.018 0.360 1.00 97.00 206 LEU A C 1
ATOM 1582 O O . LEU A 1 206 ? 7.288 15.695 0.199 1.00 97.00 206 LEU A O 1
ATOM 1586 N N . ARG A 1 207 ? 5.734 17.301 0.317 1.00 94.75 207 ARG A N 1
ATOM 1587 C CA . ARG A 1 207 ? 6.705 18.404 0.195 1.00 94.75 207 ARG A CA 1
ATOM 1588 C C . ARG A 1 207 ? 7.511 18.603 1.473 1.00 94.75 207 ARG A C 1
ATOM 1590 O O . ARG A 1 207 ? 8.640 19.078 1.379 1.00 94.75 207 ARG A O 1
ATOM 1597 N N . GLU A 1 208 ? 6.925 18.284 2.621 1.00 91.62 208 GLU A N 1
ATOM 1598 C CA . GLU A 1 208 ? 7.570 18.392 3.931 1.00 91.62 208 GLU A CA 1
ATOM 1599 C C . GLU A 1 208 ? 8.506 17.212 4.215 1.00 91.62 208 GLU A C 1
ATOM 1601 O O . GLU A 1 208 ? 9.503 17.378 4.916 1.00 91.62 208 GLU A O 1
ATOM 1606 N N . SER A 1 209 ? 8.254 16.057 3.594 1.00 96.38 209 SER A N 1
ATOM 1607 C CA . SER A 1 209 ? 9.144 14.900 3.676 1.00 96.38 209 SER A CA 1
ATOM 1608 C C . SER A 1 209 ? 10.534 15.176 3.099 1.00 96.38 209 SER A C 1
ATOM 1610 O O . SER A 1 209 ? 10.706 15.595 1.946 1.00 96.38 209 SER A O 1
ATOM 1612 N N . ARG A 1 210 ? 11.562 14.813 3.870 1.00 95.44 210 ARG A N 1
ATOM 1613 C CA . ARG A 1 210 ? 12.962 14.832 3.408 1.00 95.44 210 ARG A CA 1
ATOM 1614 C C . ARG A 1 210 ? 13.311 13.645 2.507 1.00 95.44 210 ARG A C 1
ATOM 1616 O O . ARG A 1 210 ? 14.165 13.794 1.630 1.00 95.44 210 ARG A O 1
ATOM 1623 N N . SER A 1 211 ? 12.644 12.500 2.666 1.00 96.12 211 SER A N 1
ATOM 1624 C CA . SER A 1 211 ? 12.872 11.300 1.848 1.00 96.12 211 SER A CA 1
ATOM 1625 C C . SER A 1 211 ? 12.203 11.361 0.466 1.00 96.12 211 SER A C 1
ATOM 1627 O O . SER A 1 211 ? 12.610 10.634 -0.445 1.00 96.12 211 SER A O 1
ATOM 1629 N N . TYR A 1 212 ? 11.257 12.288 0.246 1.00 96.50 212 TYR A N 1
ATOM 1630 C CA . TYR A 1 212 ? 10.496 12.438 -1.005 1.00 96.50 212 TYR A CA 1
ATOM 1631 C C . TYR A 1 212 ? 11.350 12.350 -2.278 1.00 96.50 212 TYR A C 1
ATOM 1633 O O . TYR A 1 212 ? 11.060 11.575 -3.191 1.00 96.50 212 TYR A O 1
ATOM 1641 N N . LYS A 1 213 ? 12.429 13.141 -2.367 1.00 95.81 213 LYS A N 1
ATOM 1642 C CA . LYS A 1 213 ? 13.272 13.193 -3.578 1.00 95.81 213 LYS A CA 1
ATOM 1643 C C . LYS A 1 213 ? 14.010 11.882 -3.835 1.00 95.81 213 LYS A C 1
ATOM 1645 O O . LYS A 1 213 ? 14.276 11.563 -4.993 1.00 95.81 213 LYS A O 1
ATOM 1650 N N . PHE A 1 214 ? 14.380 11.177 -2.771 1.00 94.50 214 PHE A N 1
ATOM 1651 C CA . PHE A 1 214 ? 15.065 9.895 -2.845 1.00 94.50 214 PHE A CA 1
ATOM 1652 C C . PHE A 1 214 ? 14.095 8.802 -3.301 1.00 94.50 214 PHE A C 1
ATOM 1654 O O . PHE A 1 214 ? 14.340 8.156 -4.319 1.00 94.50 214 PHE A O 1
ATOM 1661 N N . LEU A 1 215 ? 12.943 8.682 -2.638 1.00 95.25 215 LEU A N 1
ATOM 1662 C CA . LEU A 1 215 ? 11.915 7.689 -2.965 1.00 95.25 215 LEU A CA 1
ATOM 1663 C C . LEU A 1 215 ? 11.325 7.899 -4.364 1.00 95.25 215 LEU A C 1
ATOM 1665 O O . LEU A 1 215 ? 11.154 6.941 -5.114 1.00 95.25 215 LEU A O 1
ATOM 1669 N N . ASN A 1 216 ? 11.130 9.151 -4.794 1.00 95.69 216 ASN A N 1
ATOM 1670 C CA . ASN A 1 216 ? 10.638 9.458 -6.140 1.00 95.69 216 ASN A CA 1
ATOM 1671 C C . ASN A 1 216 ? 11.577 8.986 -7.266 1.00 95.69 216 ASN A C 1
ATOM 1673 O O . ASN A 1 216 ? 11.130 8.839 -8.399 1.00 95.69 216 ASN A O 1
ATOM 1677 N N . LYS A 1 217 ? 12.869 8.766 -6.990 1.00 92.12 217 LYS A N 1
ATOM 1678 C CA . LYS A 1 217 ? 13.811 8.181 -7.960 1.00 92.12 217 LYS A CA 1
ATOM 1679 C C . LYS A 1 217 ? 13.818 6.653 -7.944 1.00 92.12 217 LYS A C 1
ATOM 1681 O O . LYS A 1 217 ? 14.304 6.060 -8.899 1.00 92.12 217 LYS A O 1
ATOM 1686 N N . ARG A 1 218 ? 13.301 6.036 -6.877 1.00 91.69 218 ARG A N 1
ATOM 1687 C CA . ARG A 1 218 ? 13.313 4.585 -6.647 1.00 91.69 218 ARG A CA 1
ATOM 1688 C C . ARG A 1 218 ? 11.976 3.909 -6.903 1.00 91.69 218 ARG A C 1
ATOM 1690 O O . ARG A 1 218 ? 11.929 2.689 -6.900 1.00 91.69 218 ARG A O 1
ATOM 1697 N N . VAL A 1 219 ? 10.902 4.660 -7.127 1.00 94.69 219 VAL A N 1
ATOM 1698 C CA . VAL A 1 219 ? 9.584 4.102 -7.446 1.00 94.69 219 VAL A CA 1
ATOM 1699 C C . VAL A 1 219 ? 9.225 4.405 -8.894 1.00 94.69 219 VAL A C 1
ATOM 1701 O O . VAL A 1 219 ? 9.278 5.554 -9.334 1.00 94.69 219 VAL A O 1
ATOM 1704 N N . ALA A 1 220 ? 8.850 3.361 -9.627 1.00 95.00 220 ALA A N 1
ATOM 1705 C CA . ALA A 1 220 ? 8.348 3.432 -10.992 1.00 95.00 220 ALA A CA 1
ATOM 1706 C C . ALA A 1 220 ? 6.874 3.017 -11.049 1.00 95.00 220 ALA A C 1
ATOM 1708 O O . ALA A 1 220 ? 6.320 2.503 -10.079 1.00 95.00 220 ALA A O 1
ATOM 1709 N N . MET A 1 221 ? 6.247 3.256 -12.200 1.00 95.31 221 MET A N 1
ATOM 1710 C CA . MET A 1 221 ? 4.855 2.917 -12.479 1.00 95.31 221 MET A CA 1
ATOM 1711 C C . MET A 1 221 ? 4.768 2.201 -13.826 1.00 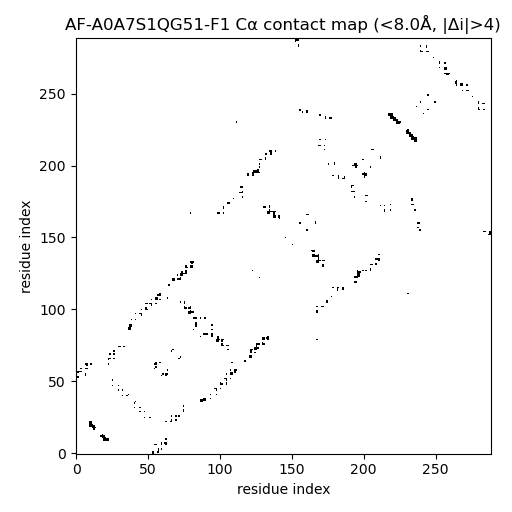95.31 221 MET A C 1
ATOM 1713 O O . MET A 1 221 ? 5.456 2.584 -14.776 1.00 95.31 221 MET A O 1
ATOM 1717 N N . ILE A 1 222 ? 3.930 1.170 -13.898 1.00 94.62 222 ILE A N 1
ATOM 1718 C CA . ILE A 1 222 ? 3.519 0.517 -15.144 1.00 94.62 222 ILE A CA 1
ATOM 1719 C C . ILE A 1 222 ? 1.999 0.541 -15.278 1.00 94.62 222 ILE A C 1
ATOM 1721 O O . ILE A 1 222 ? 1.274 0.463 -14.287 1.00 94.62 222 ILE A O 1
ATOM 1725 N N . GLU A 1 223 ? 1.530 0.601 -16.520 1.00 93.19 223 GLU A N 1
ATOM 1726 C CA . GLU A 1 223 ? 0.121 0.444 -16.872 1.00 93.19 223 GLU A CA 1
ATOM 1727 C C . GLU A 1 223 ? -0.107 -0.961 -17.436 1.00 93.19 223 GLU A C 1
ATOM 1729 O O . GLU A 1 223 ? 0.586 -1.398 -18.359 1.00 93.19 223 GLU A O 1
ATOM 1734 N N . ILE A 1 224 ? -1.079 -1.677 -16.876 1.00 91.06 224 ILE A N 1
ATOM 1735 C CA . ILE A 1 224 ? -1.455 -3.029 -17.282 1.00 91.06 224 ILE A CA 1
ATOM 1736 C C . ILE A 1 224 ? -2.875 -2.976 -17.840 1.00 91.06 224 ILE A C 1
ATOM 1738 O O . ILE A 1 224 ? -3.828 -2.683 -17.123 1.00 91.06 224 ILE A O 1
ATOM 1742 N N . ALA A 1 225 ? -3.025 -3.281 -19.129 1.00 90.00 225 ALA A N 1
ATOM 1743 C CA . ALA A 1 225 ? -4.335 -3.415 -19.755 1.00 90.00 225 ALA A CA 1
ATOM 1744 C C . ALA A 1 225 ? -4.890 -4.831 -19.526 1.00 90.00 225 ALA A C 1
ATOM 1746 O O . ALA A 1 225 ? -4.330 -5.813 -20.023 1.00 90.00 225 ALA A O 1
ATOM 1747 N N . ARG A 1 226 ? -6.004 -4.942 -18.795 1.00 84.56 226 ARG A N 1
ATOM 1748 C CA . ARG A 1 226 ? -6.759 -6.188 -18.590 1.00 84.56 226 ARG A CA 1
ATOM 1749 C C . ARG A 1 226 ? -8.170 -6.018 -19.143 1.00 84.56 226 ARG A C 1
ATOM 1751 O O . ARG A 1 226 ? -9.016 -5.356 -18.548 1.00 84.56 226 ARG A O 1
ATOM 1758 N N . GLY A 1 227 ? -8.431 -6.614 -20.306 1.00 83.62 227 GLY A N 1
ATOM 1759 C CA . GLY A 1 227 ? -9.701 -6.412 -21.006 1.00 83.62 227 GLY A CA 1
ATOM 1760 C C . GLY A 1 227 ? -9.887 -4.941 -21.389 1.00 83.62 227 GLY A C 1
ATOM 1761 O O . GLY A 1 227 ? -9.086 -4.402 -22.146 1.00 83.62 227 GLY A O 1
ATOM 1762 N N . SER A 1 228 ? -10.936 -4.298 -20.870 1.00 81.06 228 SER A N 1
ATOM 1763 C CA . SER A 1 228 ? -11.218 -2.868 -21.076 1.00 81.06 228 SER A CA 1
ATOM 1764 C C . SER A 1 228 ? -10.595 -1.945 -20.026 1.00 81.06 228 SER A C 1
ATOM 1766 O O . SER A 1 228 ? -10.685 -0.728 -20.174 1.00 81.06 228 SER A O 1
ATOM 1768 N N . ASN A 1 229 ? -10.006 -2.496 -18.963 1.00 80.75 229 ASN A N 1
ATOM 1769 C CA . ASN A 1 229 ? -9.523 -1.720 -17.826 1.00 80.75 229 ASN A CA 1
ATOM 1770 C C . ASN A 1 229 ? -8.009 -1.520 -17.917 1.00 80.75 229 ASN A C 1
ATOM 1772 O O . ASN A 1 229 ? -7.276 -2.426 -18.319 1.00 80.75 229 ASN A O 1
ATOM 1776 N N . VAL A 1 230 ? -7.549 -0.332 -17.524 1.00 86.81 230 VAL A N 1
ATOM 1777 C CA . VAL A 1 230 ? -6.128 -0.014 -17.367 1.00 86.81 230 VAL A CA 1
ATOM 1778 C C . VAL A 1 230 ? -5.850 0.142 -15.880 1.00 86.81 230 VAL A C 1
ATOM 1780 O O . VAL A 1 230 ? -6.411 1.018 -15.229 1.00 86.81 230 VAL A O 1
ATOM 1783 N N . GLU A 1 231 ? -4.992 -0.721 -15.355 1.00 85.44 231 GLU A N 1
ATOM 1784 C CA . GLU A 1 231 ? -4.541 -0.702 -13.966 1.00 85.44 231 GLU A CA 1
ATOM 1785 C C . GLU A 1 231 ? -3.155 -0.064 -13.897 1.00 85.44 231 GLU A C 1
ATOM 1787 O O . GLU A 1 231 ? -2.284 -0.382 -14.708 1.00 85.44 231 GLU A O 1
ATOM 1792 N N . ARG A 1 232 ? -2.929 0.819 -12.921 1.00 89.88 232 ARG A N 1
ATOM 1793 C CA . ARG A 1 232 ? -1.598 1.358 -12.621 1.00 89.88 232 ARG A CA 1
ATOM 1794 C C . ARG A 1 232 ? -1.008 0.620 -11.439 1.00 89.88 232 ARG A C 1
ATOM 1796 O O . ARG A 1 232 ? -1.645 0.518 -10.397 1.00 89.88 232 ARG A O 1
ATOM 1803 N N . VAL A 1 233 ? 0.219 0.141 -11.600 1.00 91.38 233 VAL A N 1
ATOM 1804 C CA . VAL A 1 233 ? 0.958 -0.550 -10.544 1.00 91.38 233 VAL A CA 1
ATOM 1805 C C . VAL A 1 233 ? 2.259 0.190 -10.302 1.00 91.38 233 VAL A C 1
ATOM 1807 O O . VAL A 1 233 ? 3.068 0.355 -11.218 1.00 91.38 233 VAL A O 1
ATOM 1810 N N . TYR A 1 234 ? 2.460 0.624 -9.062 1.00 94.94 234 TYR A N 1
ATOM 1811 C CA . TYR A 1 234 ? 3.728 1.179 -8.615 1.00 94.94 234 TYR A CA 1
ATOM 1812 C C . TYR A 1 234 ? 4.587 0.099 -7.982 1.00 94.94 234 TYR A C 1
ATOM 1814 O O . TYR A 1 234 ? 4.083 -0.801 -7.314 1.00 94.94 234 TYR A O 1
ATOM 1822 N N . PHE A 1 235 ? 5.894 0.204 -8.175 1.00 93.69 235 PHE A N 1
ATOM 1823 C CA . PHE A 1 235 ? 6.847 -0.742 -7.617 1.00 93.69 235 PHE A CA 1
ATOM 1824 C C . PHE A 1 235 ? 8.195 -0.070 -7.375 1.00 93.69 235 PHE A C 1
ATOM 1826 O O . PHE A 1 235 ? 8.555 0.914 -8.032 1.00 93.69 235 PHE A O 1
ATOM 1833 N N . ARG A 1 236 ? 8.955 -0.629 -6.433 1.00 93.12 236 ARG A N 1
ATOM 1834 C CA . ARG A 1 236 ? 10.358 -0.277 -6.223 1.00 93.12 236 ARG A CA 1
ATOM 1835 C C . ARG A 1 236 ? 11.181 -0.734 -7.423 1.00 93.12 236 ARG A C 1
ATOM 1837 O O . ARG A 1 236 ? 11.142 -1.905 -7.788 1.00 93.12 236 ARG A O 1
ATOM 1844 N N . ILE A 1 237 ? 11.940 0.174 -8.020 1.00 90.44 237 ILE A N 1
ATOM 1845 C CA . ILE A 1 237 ? 12.912 -0.146 -9.062 1.00 90.44 237 ILE A CA 1
ATOM 1846 C C . ILE A 1 237 ? 13.994 -1.032 -8.428 1.00 90.44 237 ILE A C 1
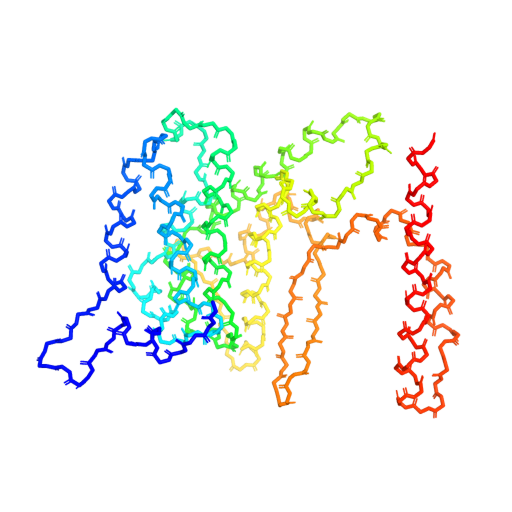ATOM 1848 O O . ILE A 1 237 ? 14.621 -0.582 -7.469 1.00 90.44 237 ILE A O 1
ATOM 1852 N N . PRO A 1 238 ? 14.245 -2.244 -8.956 1.00 87.88 238 PRO A N 1
ATOM 1853 C CA . PRO A 1 238 ? 15.260 -3.134 -8.400 1.00 87.88 238 PRO A CA 1
ATOM 1854 C C . PRO A 1 238 ? 16.653 -2.499 -8.418 1.00 87.88 238 PRO A C 1
ATOM 1856 O O . PRO A 1 238 ? 17.068 -1.952 -9.449 1.00 87.88 238 PRO A O 1
ATOM 1859 N N . ALA A 1 239 ? 17.417 -2.643 -7.333 1.00 83.62 239 ALA A N 1
ATOM 1860 C CA . ALA A 1 239 ? 18.755 -2.060 -7.209 1.00 83.62 239 ALA A CA 1
ATOM 1861 C C . ALA A 1 239 ? 19.704 -2.508 -8.334 1.00 83.62 239 ALA A C 1
ATOM 1863 O O . ALA A 1 239 ? 20.488 -1.708 -8.849 1.00 83.62 239 ALA A O 1
ATOM 1864 N N . VAL A 1 240 ? 19.593 -3.766 -8.775 1.00 83.69 240 VAL A N 1
ATOM 1865 C CA . VAL A 1 240 ? 20.356 -4.316 -9.911 1.00 83.69 240 VAL A CA 1
ATOM 1866 C C . VAL A 1 240 ? 20.114 -3.498 -11.186 1.00 83.69 240 VAL A C 1
ATOM 1868 O O . VAL A 1 240 ? 21.048 -3.214 -11.937 1.00 83.69 240 VAL A O 1
ATOM 1871 N N . SER A 1 241 ? 18.873 -3.058 -11.420 1.00 85.62 241 SER A N 1
ATOM 1872 C CA . SER A 1 241 ? 18.538 -2.230 -12.584 1.00 85.62 241 SER A CA 1
ATOM 1873 C C . SER A 1 241 ? 19.157 -0.838 -12.473 1.00 85.62 241 SER A C 1
ATOM 1875 O O . SER A 1 241 ? 19.706 -0.343 -13.449 1.00 85.62 241 SER A O 1
ATOM 1877 N N . GLU A 1 242 ? 19.134 -0.213 -11.297 1.00 80.94 242 GLU A N 1
ATOM 1878 C CA . GLU A 1 242 ? 19.746 1.107 -11.086 1.00 80.94 242 GLU A CA 1
ATOM 1879 C C . GLU A 1 242 ? 21.279 1.066 -11.236 1.00 80.94 242 GLU A C 1
ATOM 1881 O O . GLU A 1 242 ? 21.877 1.951 -11.848 1.00 80.94 242 GLU A O 1
ATOM 1886 N N . LYS A 1 243 ? 21.917 0.012 -10.717 1.00 81.75 243 LYS A N 1
ATOM 1887 C CA . LYS A 1 243 ? 23.379 -0.137 -10.664 1.00 81.75 243 LYS A CA 1
ATOM 1888 C C . LYS A 1 243 ? 24.011 -0.617 -11.971 1.00 81.75 243 LYS A C 1
ATOM 1890 O O . LYS A 1 243 ? 25.168 -0.268 -12.246 1.00 81.75 243 LYS A O 1
ATOM 1895 N N . ASN A 1 244 ? 23.310 -1.470 -12.721 1.00 84.94 244 ASN A N 1
ATOM 1896 C CA . ASN A 1 244 ? 23.907 -2.234 -13.822 1.00 84.94 244 ASN A CA 1
ATOM 1897 C C . ASN A 1 244 ? 23.331 -1.872 -15.196 1.00 84.94 244 ASN A C 1
ATOM 1899 O O . ASN A 1 244 ? 23.957 -2.191 -16.210 1.00 84.94 244 ASN A O 1
ATOM 1903 N N . LEU A 1 245 ? 22.194 -1.168 -15.266 1.00 87.69 245 LEU A N 1
ATOM 1904 C CA . LEU A 1 245 ? 21.604 -0.785 -16.544 1.00 87.69 245 LEU A CA 1
ATOM 1905 C C . LEU A 1 245 ? 22.302 0.440 -17.139 1.00 87.69 245 LEU A C 1
ATOM 1907 O O . LEU A 1 245 ? 22.045 1.583 -16.766 1.00 87.69 245 LEU A O 1
ATOM 1911 N N . ARG A 1 246 ? 23.168 0.190 -18.120 1.00 88.56 246 ARG A N 1
ATOM 1912 C CA . ARG A 1 246 ? 23.930 1.229 -18.821 1.00 88.56 246 ARG A CA 1
ATOM 1913 C C . ARG A 1 246 ? 23.050 2.008 -19.793 1.00 88.56 246 ARG A C 1
ATOM 1915 O O . ARG A 1 246 ? 22.221 1.425 -20.493 1.00 88.56 246 ARG A O 1
ATOM 1922 N N . GLU A 1 247 ? 23.312 3.308 -19.909 1.00 89.00 247 GLU A N 1
ATOM 1923 C CA . GLU A 1 247 ? 22.642 4.171 -20.891 1.00 89.00 247 GLU A CA 1
ATOM 1924 C C . GLU A 1 247 ? 22.847 3.666 -22.326 1.00 89.00 247 GLU A C 1
ATOM 1926 O O . GLU A 1 247 ? 21.886 3.581 -23.082 1.00 89.00 247 GLU A O 1
ATOM 1931 N N . ASP A 1 248 ? 24.048 3.191 -22.674 1.00 91.12 248 ASP A N 1
ATOM 1932 C CA . ASP A 1 248 ? 24.316 2.611 -23.998 1.00 91.12 248 ASP A CA 1
ATOM 1933 C C . ASP A 1 248 ? 23.442 1.381 -24.299 1.00 91.12 248 ASP A C 1
ATOM 1935 O O . ASP A 1 248 ? 22.972 1.217 -25.428 1.00 91.12 248 ASP A O 1
ATOM 1939 N N . SER A 1 249 ? 23.196 0.516 -23.305 1.00 89.56 249 SER A N 1
ATOM 1940 C CA . SER A 1 249 ? 22.346 -0.672 -23.465 1.00 89.56 249 SER A CA 1
ATOM 1941 C C . SER A 1 249 ? 20.877 -0.272 -23.665 1.00 89.56 249 SER A C 1
ATOM 1943 O O . SER A 1 249 ? 20.203 -0.834 -24.534 1.00 89.56 249 SER A O 1
ATOM 1945 N N . LYS A 1 250 ? 20.394 0.761 -22.951 1.00 90.06 250 LYS A N 1
ATOM 1946 C CA . LYS A 1 250 ? 19.059 1.355 -23.177 1.00 90.06 250 LYS A CA 1
ATOM 1947 C C . LYS A 1 250 ? 18.940 1.933 -24.588 1.00 90.06 250 LYS A C 1
ATOM 1949 O O . LYS A 1 250 ? 17.988 1.637 -25.309 1.00 90.06 250 LYS A O 1
ATOM 1954 N N . ASP A 1 251 ? 19.933 2.708 -25.007 1.00 92.69 251 ASP A N 1
ATOM 1955 C CA . ASP A 1 251 ? 19.984 3.343 -26.321 1.00 92.69 251 ASP A CA 1
ATOM 1956 C C . ASP A 1 251 ? 19.969 2.314 -27.455 1.00 92.69 251 ASP A C 1
ATOM 1958 O O . ASP A 1 251 ? 19.266 2.475 -28.459 1.00 92.69 251 ASP A O 1
ATOM 1962 N N . GLN A 1 252 ? 20.730 1.230 -27.292 1.00 91.62 252 GLN A N 1
ATOM 1963 C CA . GLN A 1 252 ? 20.751 0.129 -28.246 1.00 91.62 252 GLN A CA 1
ATOM 1964 C C . GLN A 1 252 ? 19.405 -0.583 -28.322 1.00 91.62 252 GLN A C 1
ATOM 1966 O O . GLN A 1 252 ? 18.955 -0.872 -29.432 1.00 91.62 252 GLN A O 1
ATOM 1971 N N . LEU A 1 253 ? 18.748 -0.837 -27.186 1.00 91.50 253 LEU A N 1
ATOM 1972 C CA . LEU A 1 253 ? 17.411 -1.426 -27.159 1.00 91.50 253 LEU A CA 1
ATOM 1973 C C . LEU A 1 253 ? 16.420 -0.545 -27.934 1.00 91.50 253 LEU A C 1
ATOM 1975 O O . LEU A 1 253 ? 15.786 -1.015 -28.876 1.00 91.50 253 LEU A O 1
ATOM 1979 N N . ILE A 1 254 ? 16.354 0.752 -27.622 1.00 90.19 254 ILE A N 1
ATOM 1980 C CA . ILE A 1 254 ? 15.403 1.689 -28.243 1.00 90.19 254 ILE A CA 1
ATOM 1981 C C . ILE A 1 254 ? 15.590 1.772 -29.766 1.00 90.19 254 ILE A C 1
ATOM 1983 O O . ILE A 1 254 ? 14.599 1.813 -30.509 1.00 90.19 254 ILE A O 1
ATOM 1987 N N . LYS A 1 255 ? 16.849 1.796 -30.228 1.00 91.69 255 LYS A N 1
ATOM 1988 C CA . LYS A 1 255 ? 17.214 1.952 -31.647 1.00 91.69 255 LYS A CA 1
ATOM 1989 C C . LYS A 1 255 ? 17.086 0.660 -32.456 1.00 91.69 255 LYS A C 1
ATOM 1991 O O . LYS A 1 255 ? 16.824 0.741 -33.652 1.00 91.69 255 LYS A O 1
ATOM 1996 N N . ARG A 1 256 ? 17.312 -0.513 -31.850 1.00 92.81 256 ARG A N 1
ATOM 1997 C CA . ARG A 1 256 ? 17.444 -1.792 -32.580 1.00 92.81 256 ARG A CA 1
ATOM 1998 C C . ARG A 1 256 ? 16.205 -2.679 -32.564 1.00 92.81 256 ARG A C 1
ATOM 2000 O O . ARG A 1 256 ? 16.216 -3.684 -33.270 1.00 92.81 256 ARG A O 1
ATOM 2007 N N . VAL A 1 257 ? 15.178 -2.344 -31.783 1.00 93.31 257 VAL A N 1
ATOM 2008 C CA . VAL A 1 257 ? 13.899 -3.071 -31.816 1.00 93.31 257 VAL A CA 1
ATOM 2009 C C . VAL A 1 257 ? 13.318 -3.034 -33.231 1.00 93.31 257 VAL A C 1
ATOM 2011 O O . VAL A 1 257 ? 13.214 -1.962 -33.831 1.00 93.31 257 VAL A O 1
ATOM 2014 N N . ASN A 1 258 ? 12.928 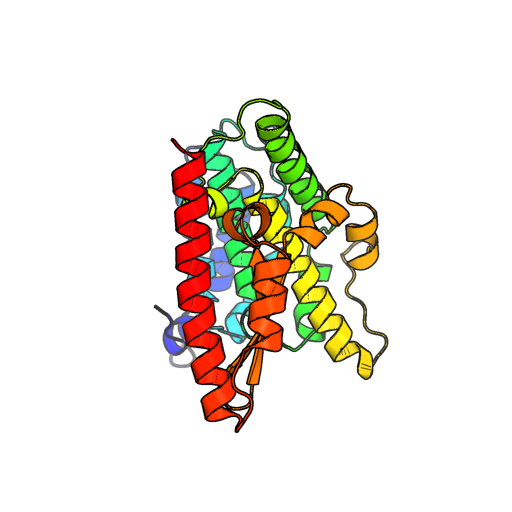-4.194 -33.756 1.00 92.00 258 ASN A N 1
ATOM 2015 C CA . ASN A 1 258 ? 12.248 -4.325 -35.037 1.00 92.00 258 ASN A CA 1
ATOM 2016 C C . ASN A 1 258 ? 10.861 -3.669 -34.949 1.00 92.00 258 ASN A C 1
ATOM 2018 O O . ASN A 1 258 ? 10.032 -4.071 -34.146 1.00 92.00 258 ASN A O 1
ATOM 2022 N N . ARG A 1 259 ? 10.593 -2.655 -35.778 1.00 93.06 259 ARG A N 1
ATOM 2023 C CA . ARG A 1 259 ? 9.328 -1.896 -35.782 1.00 93.06 259 ARG A CA 1
ATOM 2024 C C . ARG A 1 259 ? 8.477 -2.134 -37.032 1.00 93.06 259 ARG A C 1
ATOM 2026 O O . ARG A 1 259 ? 7.667 -1.280 -37.371 1.00 93.06 259 ARG A O 1
ATOM 2033 N N . GLU A 1 260 ? 8.655 -3.264 -37.715 1.00 92.44 260 GLU A N 1
ATOM 2034 C CA . GLU A 1 260 ? 7.890 -3.614 -38.924 1.00 92.44 260 GLU A CA 1
ATOM 2035 C C . GLU A 1 260 ? 6.372 -3.640 -38.689 1.00 92.44 260 GLU A C 1
ATOM 2037 O O . GLU A 1 260 ? 5.611 -3.141 -39.514 1.00 92.44 260 GLU A O 1
ATOM 2042 N N . ASN A 1 261 ? 5.924 -4.203 -37.565 1.00 94.75 261 ASN A N 1
ATOM 2043 C CA . ASN A 1 261 ? 4.530 -4.175 -37.115 1.00 94.75 261 ASN A CA 1
ATOM 2044 C C . ASN A 1 261 ? 4.460 -4.285 -35.580 1.00 94.75 261 ASN A C 1
ATOM 2046 O O . ASN A 1 261 ? 5.459 -4.609 -34.936 1.00 94.75 261 ASN A O 1
ATOM 2050 N N . ASP A 1 262 ? 3.288 -4.029 -34.989 1.00 90.19 262 ASP A N 1
ATOM 2051 C CA . ASP A 1 262 ? 3.120 -4.004 -33.529 1.00 90.19 262 ASP A CA 1
ATOM 2052 C C . ASP A 1 262 ? 3.434 -5.346 -32.856 1.00 90.19 262 ASP A C 1
ATOM 2054 O O . ASP A 1 262 ? 4.084 -5.364 -31.810 1.00 90.19 262 ASP A O 1
ATOM 2058 N N . THR A 1 263 ? 3.028 -6.468 -33.455 1.00 93.25 263 THR A N 1
ATOM 2059 C CA . THR A 1 263 ? 3.291 -7.807 -32.910 1.00 93.25 263 THR A CA 1
ATOM 2060 C C . THR A 1 263 ? 4.788 -8.097 -32.888 1.00 93.25 263 THR A C 1
ATOM 2062 O O . THR A 1 263 ? 5.333 -8.455 -31.847 1.00 93.25 263 THR A O 1
ATOM 2065 N N . THR A 1 264 ? 5.476 -7.878 -34.008 1.00 93.88 264 THR A N 1
ATOM 2066 C CA . THR A 1 264 ? 6.926 -8.073 -34.120 1.00 93.88 264 THR A CA 1
ATOM 2067 C C . THR A 1 264 ? 7.694 -7.114 -33.214 1.00 93.88 264 THR A C 1
ATOM 2069 O O . THR A 1 264 ? 8.662 -7.530 -32.581 1.00 93.88 264 THR A O 1
ATOM 2072 N N . ARG A 1 265 ? 7.234 -5.863 -33.082 1.00 94.44 265 ARG A N 1
ATOM 2073 C CA . ARG A 1 265 ? 7.823 -4.876 -32.169 1.00 94.44 265 ARG A CA 1
ATOM 2074 C C . ARG A 1 265 ? 7.781 -5.334 -30.727 1.00 94.44 265 ARG A C 1
ATOM 2076 O O . ARG A 1 265 ? 8.792 -5.235 -30.039 1.00 94.44 265 ARG A O 1
ATOM 2083 N N . LEU A 1 266 ? 6.623 -5.802 -30.266 1.00 92.94 266 LEU A N 1
ATOM 2084 C CA . LEU A 1 266 ? 6.469 -6.267 -28.892 1.00 92.94 266 LEU A CA 1
ATOM 2085 C C . LEU A 1 266 ? 7.302 -7.525 -28.644 1.00 92.94 266 LEU A C 1
ATOM 2087 O O . LEU A 1 266 ? 8.042 -7.566 -27.666 1.00 92.94 266 LEU A O 1
ATOM 2091 N N . LEU A 1 267 ? 7.244 -8.510 -29.544 1.00 94.19 267 LEU A N 1
ATOM 2092 C CA . LEU A 1 267 ? 8.012 -9.750 -29.409 1.00 94.19 267 LEU A CA 1
ATOM 2093 C C . LEU A 1 267 ? 9.526 -9.493 -29.368 1.00 94.19 267 LEU A C 1
ATOM 2095 O O . LEU A 1 267 ? 10.188 -9.919 -28.424 1.00 94.19 267 LEU A O 1
ATOM 2099 N N . ASP A 1 268 ? 10.067 -8.739 -30.331 1.00 95.31 268 ASP A N 1
ATOM 2100 C CA . ASP A 1 268 ? 11.503 -8.431 -30.378 1.00 95.31 268 ASP A CA 1
ATOM 2101 C C . ASP A 1 268 ? 11.939 -7.567 -29.182 1.00 95.31 268 ASP A C 1
ATOM 2103 O O . ASP A 1 268 ? 13.032 -7.748 -28.646 1.00 95.31 268 ASP A O 1
ATOM 2107 N N . PHE A 1 269 ? 11.077 -6.662 -28.702 1.00 94.88 269 PHE A N 1
ATOM 2108 C CA . PHE A 1 269 ? 11.334 -5.920 -27.468 1.00 94.88 269 PHE A CA 1
ATOM 2109 C C . PHE A 1 269 ? 11.456 -6.855 -26.258 1.00 94.88 269 PHE A C 1
ATOM 2111 O O . PHE A 1 269 ? 12.455 -6.778 -25.543 1.00 94.88 269 PHE A O 1
ATOM 2118 N N . PHE A 1 270 ? 10.504 -7.771 -26.050 1.00 94.25 270 PHE A N 1
ATOM 2119 C CA . PHE A 1 270 ? 10.547 -8.710 -24.924 1.00 94.25 270 PHE A CA 1
ATOM 2120 C C . PHE A 1 270 ? 11.752 -9.655 -24.989 1.00 94.25 270 PHE A C 1
ATOM 2122 O O . PHE A 1 270 ? 12.423 -9.852 -23.976 1.00 94.25 270 PHE A O 1
ATOM 2129 N N . GLU A 1 271 ? 12.090 -10.184 -26.167 1.00 94.50 271 GLU A N 1
ATOM 2130 C CA . GLU A 1 271 ? 13.272 -11.039 -26.335 1.00 94.50 271 GLU A CA 1
ATOM 2131 C C . GLU A 1 271 ? 14.581 -10.304 -26.018 1.00 94.50 271 GLU A C 1
ATOM 2133 O O . GLU A 1 271 ? 15.495 -10.868 -25.407 1.00 94.50 271 GLU A O 1
ATOM 2138 N N . ARG A 1 272 ? 14.698 -9.033 -26.419 1.00 93.88 272 ARG A N 1
ATOM 2139 C CA . ARG A 1 272 ? 15.876 -8.213 -26.103 1.00 93.88 272 ARG A CA 1
ATOM 2140 C C . ARG A 1 272 ? 15.932 -7.843 -24.627 1.00 93.88 272 ARG A C 1
ATOM 2142 O O . ARG A 1 272 ? 17.017 -7.891 -24.054 1.00 93.88 272 ARG A O 1
ATOM 2149 N N . CYS A 1 273 ? 14.796 -7.528 -24.009 1.00 92.69 273 CYS A N 1
ATOM 2150 C CA . CYS A 1 273 ? 14.712 -7.291 -22.570 1.00 92.69 273 CYS A CA 1
ATOM 2151 C C . CYS A 1 273 ? 15.137 -8.529 -21.772 1.00 92.69 273 CYS A C 1
ATOM 2153 O O . CYS A 1 273 ? 15.890 -8.391 -20.817 1.00 92.69 273 CYS A O 1
ATOM 2155 N N . ALA A 1 274 ? 14.756 -9.739 -22.197 1.00 92.44 274 ALA A N 1
ATOM 2156 C CA . ALA A 1 274 ? 15.208 -10.973 -21.551 1.00 92.44 274 ALA A CA 1
ATOM 2157 C C . ALA A 1 274 ? 16.742 -11.126 -21.591 1.00 92.44 274 ALA A C 1
ATOM 2159 O O . ALA A 1 274 ? 17.359 -11.475 -20.588 1.00 92.44 274 ALA A O 1
ATOM 2160 N N . LYS A 1 275 ? 17.380 -10.800 -22.724 1.00 91.44 275 LYS A N 1
ATOM 2161 C CA . LYS A 1 275 ? 18.853 -10.789 -22.840 1.00 91.44 275 LYS A CA 1
ATOM 2162 C C . LYS A 1 275 ? 19.494 -9.725 -21.951 1.00 91.44 275 LYS A C 1
ATOM 2164 O O . LYS A 1 275 ? 20.539 -9.978 -21.363 1.00 91.44 275 LYS A O 1
ATOM 2169 N N . LEU A 1 276 ? 18.864 -8.557 -21.853 1.00 91.56 276 LEU A N 1
ATOM 2170 C CA . LEU A 1 276 ? 19.326 -7.466 -21.003 1.00 91.56 276 LEU A CA 1
ATOM 2171 C C . LEU A 1 276 ? 19.248 -7.843 -19.519 1.00 91.56 276 LEU A C 1
ATOM 2173 O O . LEU A 1 276 ? 20.182 -7.560 -18.787 1.00 91.56 276 LEU A O 1
ATOM 2177 N N . ILE A 1 277 ? 18.193 -8.535 -19.081 1.00 89.38 277 ILE A N 1
ATOM 2178 C CA . ILE A 1 277 ? 18.085 -9.041 -17.703 1.00 89.38 277 ILE A CA 1
ATOM 2179 C C . ILE A 1 277 ? 19.261 -9.972 -17.376 1.00 89.38 277 ILE A C 1
ATOM 2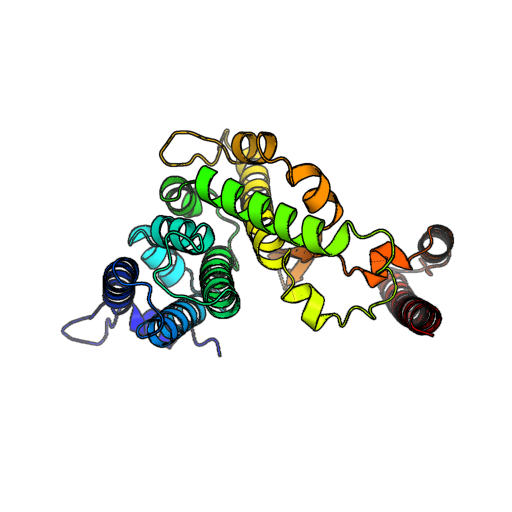181 O O . ILE A 1 277 ? 19.923 -9.775 -16.362 1.00 89.38 277 ILE A O 1
ATOM 2185 N N . LEU A 1 278 ? 19.599 -10.903 -18.276 1.00 88.94 278 LEU A N 1
ATOM 2186 C CA . LEU A 1 278 ? 20.765 -11.780 -18.102 1.00 88.94 278 LEU A CA 1
ATOM 2187 C C . LEU A 1 278 ? 22.090 -10.997 -18.029 1.00 88.94 278 LEU A C 1
ATOM 2189 O O . LEU A 1 278 ? 22.982 -11.357 -17.266 1.00 88.94 278 LEU A O 1
ATOM 2193 N N . GLU A 1 279 ? 22.234 -9.921 -18.809 1.00 88.75 279 GLU A N 1
ATOM 2194 C CA . GLU A 1 279 ? 23.395 -9.019 -18.745 1.00 88.75 279 GLU A CA 1
ATOM 2195 C C . GLU A 1 279 ? 23.486 -8.308 -17.383 1.00 88.75 279 GLU A C 1
ATOM 2197 O O . GLU A 1 279 ? 24.573 -8.213 -16.808 1.00 88.75 279 GLU A O 1
ATOM 2202 N N . LEU A 1 280 ? 22.354 -7.846 -16.842 1.00 88.12 280 LEU A N 1
ATOM 2203 C CA . LEU A 1 280 ? 22.286 -7.198 -15.531 1.00 88.12 280 LEU A CA 1
ATOM 2204 C C . LEU A 1 280 ? 22.676 -8.155 -14.398 1.00 88.12 280 LEU A C 1
ATOM 2206 O O . LEU A 1 280 ? 23.474 -7.780 -13.538 1.00 88.12 280 LEU A O 1
ATOM 2210 N N . GLU A 1 281 ? 22.153 -9.383 -14.422 1.00 83.38 281 GLU A N 1
ATOM 2211 C CA . GLU A 1 281 ? 22.493 -10.446 -13.467 1.00 83.38 281 GLU A CA 1
ATOM 2212 C C . GLU A 1 281 ? 23.973 -10.838 -13.565 1.00 83.38 281 GLU A C 1
ATOM 2214 O O . GLU A 1 281 ? 24.646 -11.036 -12.554 1.00 83.38 281 GLU A O 1
ATOM 2219 N N . TYR A 1 282 ? 24.516 -10.902 -14.783 1.00 85.88 282 TYR A N 1
ATOM 2220 C CA . TYR A 1 282 ? 25.935 -11.171 -14.995 1.00 85.88 282 TYR A CA 1
ATOM 2221 C C . TYR A 1 282 ? 26.828 -10.088 -14.374 1.00 85.88 282 TYR A C 1
ATOM 2223 O O . TYR A 1 282 ? 27.820 -10.413 -13.719 1.00 85.88 282 TYR A O 1
ATOM 2231 N N . TYR A 1 283 ? 26.483 -8.807 -14.541 1.00 83.88 283 TYR A N 1
ATOM 2232 C CA . TYR A 1 283 ? 27.234 -7.717 -13.913 1.00 83.88 283 TYR A CA 1
ATOM 2233 C C . TYR A 1 283 ? 27.130 -7.710 -12.393 1.00 83.88 283 TYR A C 1
ATOM 2235 O O . TYR A 1 283 ? 28.106 -7.345 -11.740 1.00 83.88 283 TYR A O 1
ATOM 2243 N N . GLU A 1 284 ? 25.997 -8.134 -11.840 1.00 81.75 284 GLU A N 1
ATOM 2244 C CA . GLU A 1 284 ? 25.846 -8.282 -10.395 1.00 81.75 284 GLU A CA 1
ATOM 2245 C C . GLU A 1 284 ? 26.800 -9.356 -9.854 1.00 81.75 284 GLU A C 1
ATOM 2247 O O . GLU A 1 284 ? 27.601 -9.077 -8.964 1.00 81.75 284 GLU A O 1
ATOM 2252 N N . ASN A 1 285 ? 26.821 -10.537 -10.482 1.00 81.69 285 ASN A N 1
ATOM 2253 C CA . ASN A 1 285 ? 27.709 -11.639 -10.092 1.00 81.69 285 ASN A CA 1
ATOM 2254 C C . ASN A 1 285 ? 29.203 -11.286 -10.208 1.00 81.69 285 ASN A C 1
ATOM 2256 O O . ASN A 1 285 ? 30.027 -11.745 -9.417 1.00 81.69 285 ASN A O 1
ATOM 2260 N N . LEU A 1 286 ? 29.575 -10.466 -11.197 1.00 81.12 286 LEU A N 1
ATOM 2261 C CA . LEU A 1 286 ? 30.952 -9.983 -11.339 1.00 81.12 286 LEU A CA 1
ATOM 2262 C C . LEU A 1 286 ? 31.371 -9.027 -10.221 1.00 81.12 286 LEU A C 1
ATOM 2264 O O . LEU A 1 286 ? 32.559 -8.938 -9.933 1.00 81.12 286 LEU A O 1
ATOM 2268 N N . ARG A 1 287 ? 30.430 -8.278 -9.639 1.00 69.50 287 ARG A N 1
ATOM 2269 C CA . ARG A 1 287 ? 30.713 -7.342 -8.543 1.00 69.50 287 ARG A CA 1
ATOM 2270 C C . ARG A 1 287 ? 30.751 -8.032 -7.186 1.00 69.50 287 ARG A C 1
ATOM 2272 O O . ARG A 1 287 ? 31.418 -7.526 -6.296 1.00 69.50 287 ARG A O 1
ATOM 2279 N N . SER A 1 288 ? 30.069 -9.167 -7.040 1.00 65.31 288 SER A N 1
ATOM 2280 C CA . SER A 1 288 ? 30.093 -9.991 -5.827 1.00 65.31 288 SER A CA 1
ATOM 2281 C C . SER A 1 288 ? 31.307 -10.931 -5.726 1.00 65.31 288 SER A C 1
ATOM 2283 O O . SER A 1 288 ? 31.362 -11.732 -4.795 1.00 65.31 288 SER A O 1
ATOM 2285 N N . THR A 1 289 ? 32.236 -10.894 -6.693 1.00 51.34 289 THR A N 1
ATOM 2286 C CA . THR A 1 289 ? 33.474 -11.703 -6.728 1.00 51.34 289 THR A CA 1
ATOM 2287 C C . THR A 1 289 ? 34.689 -10.829 -6.446 1.00 51.34 289 THR A C 1
ATOM 2289 O O . THR A 1 289 ? 35.578 -11.285 -5.693 1.00 51.34 289 THR A O 1
#

Nearest PDB structures (foldseek):
  7t3u-assembly1_C  TM=8.276E-01  e=5.101E-08  Homo sapiens
  6dr0-assembly1_D  TM=7.928E-01  e=2.991E-07  Homo sapiens

Secondary structure (DSSP, 8-state):
---HHHHHHHH--TTSSS---HHHHHHHHHHHHHTT-SHHHHHHHHHHHHHHHHHHTTT-HHHHHHHHHTTHHHHHHHHHH--TTTSTT--HHHHHHHHHHHHHHHHHTTTT---HHHHHHHHHHS-HHHHHHHHHHHHHHHHHHH-STT-TT----HHHHTTSTTHHHHHHHHHHHHHHHHHHHHHTTS----B-TT--BHHHHHHH-SSHHHHHHHEEEEEEEETTEEEEEEEEPPHHHHHH--HHHHHHHHHHS--SSHHHHHHHHHHHHHHHHHHHHHHHHHH--